Protein AF-A0A1B9J1R6-F1 (afdb_monomer)

Sequence (234 aa):
MSSHSFQSLWSTLTGQTTPSNSQTEVHKDCFALIKSLKEDRNEFERKLKASEDEVSSLKRSLEGAERKLILTRGYHDQLELYQGILVDKLSVDVAKLDSRYFLNTQESSSKSGSGTGLFSTEDENNKLSDHYRSDIRKLVDNEIQSIYNSAIDHALPVQVCLWEGTRLSHVESFPEDLPAREGERRYETLFGNDVPDFAMDDDYGSTLSEIVKRRTLTFVSRMPEDVINSHLQK

Structure (mmCIF, N/CA/C/O backbone):
data_AF-A0A1B9J1R6-F1
#
_entry.id   AF-A0A1B9J1R6-F1
#
loop_
_atom_site.group_PDB
_atom_site.id
_atom_site.type_symbol
_atom_site.label_atom_id
_atom_site.label_alt_id
_atom_site.label_comp_id
_atom_site.label_asym_id
_atom_site.label_entity_id
_atom_site.label_seq_id
_atom_site.pdbx_PDB_ins_code
_atom_site.Cartn_x
_atom_site.Cartn_y
_atom_site.Cartn_z
_atom_site.occupancy
_atom_site.B_iso_or_equiv
_atom_site.auth_seq_id
_atom_site.auth_comp_id
_atom_site.auth_asym_id
_atom_site.auth_atom_id
_atom_site.pdbx_PDB_model_num
ATOM 1 N N . MET A 1 1 ? -60.653 -4.953 64.588 1.00 38.03 1 MET A N 1
ATOM 2 C CA . MET A 1 1 ? -59.216 -4.902 64.231 1.00 38.03 1 MET A CA 1
ATOM 3 C C . MET A 1 1 ? -59.105 -5.155 62.733 1.00 38.03 1 MET A C 1
ATOM 5 O O . MET A 1 1 ? -59.742 -6.082 62.257 1.00 38.03 1 MET A O 1
ATOM 9 N N . SER A 1 2 ? -58.459 -4.257 61.982 1.00 44.03 2 SER A N 1
ATOM 10 C CA . SER A 1 2 ? -58.637 -4.091 60.528 1.00 44.03 2 SER A CA 1
ATOM 11 C C . SER A 1 2 ? -57.840 -5.096 59.681 1.00 44.03 2 SER A C 1
ATOM 13 O O . SER A 1 2 ? -56.622 -4.981 59.575 1.00 44.03 2 SER A O 1
ATOM 15 N N . SER A 1 3 ? -58.528 -6.027 59.014 1.00 49.31 3 SER A N 1
ATOM 16 C CA . SER A 1 3 ? -57.963 -6.964 58.023 1.00 49.31 3 SER A CA 1
ATOM 17 C C . SER A 1 3 ? -57.744 -6.350 56.628 1.00 49.31 3 SER A C 1
ATOM 19 O O . SER A 1 3 ? -57.131 -6.976 55.766 1.00 49.31 3 SER A O 1
ATOM 21 N N . HIS A 1 4 ? -58.201 -5.112 56.400 1.00 51.19 4 HIS A N 1
ATOM 22 C CA . HIS A 1 4 ? -58.158 -4.451 55.090 1.00 51.19 4 HIS A CA 1
ATOM 23 C C . HIS A 1 4 ? -56.761 -3.989 54.633 1.00 51.19 4 HIS A C 1
ATOM 25 O O . HIS A 1 4 ? -56.562 -3.795 53.435 1.00 51.19 4 HIS A O 1
ATOM 31 N N . SER A 1 5 ? -55.779 -3.828 55.530 1.00 64.81 5 SER A N 1
ATOM 32 C CA . SER A 1 5 ? -54.443 -3.344 55.132 1.00 64.81 5 SER A CA 1
ATOM 33 C C . SER A 1 5 ? -53.594 -4.420 54.448 1.00 64.81 5 SER A C 1
ATOM 35 O O . SER A 1 5 ? -52.849 -4.111 53.523 1.00 64.81 5 SER A O 1
ATOM 37 N N . PHE A 1 6 ? -53.732 -5.686 54.854 1.00 62.75 6 PHE A N 1
ATOM 38 C CA . PHE A 1 6 ? -52.889 -6.775 54.354 1.00 62.75 6 PHE A CA 1
ATOM 39 C C . PHE A 1 6 ? -53.327 -7.277 52.971 1.00 62.75 6 PHE A C 1
ATOM 41 O O . PHE A 1 6 ? -52.489 -7.463 52.092 1.00 62.75 6 PHE A O 1
ATOM 48 N N . GLN A 1 7 ? -54.638 -7.436 52.745 1.00 63.12 7 GLN A N 1
ATOM 49 C CA . GLN A 1 7 ? -55.165 -7.866 51.440 1.00 63.12 7 GLN A CA 1
ATOM 50 C C . GLN A 1 7 ? -54.843 -6.859 50.327 1.00 63.12 7 GLN A C 1
ATOM 52 O O . GLN A 1 7 ? -54.461 -7.255 49.226 1.00 63.12 7 GLN A O 1
ATOM 57 N N . SER A 1 8 ? -54.944 -5.563 50.639 1.00 67.12 8 SER A N 1
ATOM 58 C CA . SER A 1 8 ? -54.585 -4.469 49.732 1.00 67.12 8 SER A CA 1
ATOM 59 C C . SER A 1 8 ? -53.091 -4.483 49.378 1.00 67.12 8 SER A C 1
ATOM 61 O O . SER A 1 8 ? -52.734 -4.453 48.197 1.00 67.12 8 SER A O 1
ATOM 63 N N . LEU A 1 9 ? -52.207 -4.622 50.377 1.00 68.31 9 LEU A N 1
ATOM 64 C CA . LEU A 1 9 ? -50.759 -4.684 50.144 1.00 68.31 9 LEU A CA 1
ATOM 65 C C . LEU A 1 9 ? -50.356 -5.901 49.302 1.00 68.31 9 LEU A C 1
ATOM 67 O O . LEU A 1 9 ? -49.551 -5.768 48.383 1.00 68.31 9 LEU A O 1
ATOM 71 N N . TRP A 1 10 ? -50.929 -7.071 49.591 1.00 68.00 10 TRP A N 1
ATOM 72 C CA . TRP A 1 10 ? -50.650 -8.304 48.856 1.00 68.00 10 TRP A CA 1
ATOM 73 C C . TRP A 1 10 ? -51.038 -8.190 47.382 1.00 68.00 10 TRP A C 1
ATOM 75 O O . TRP A 1 10 ? -50.229 -8.478 46.500 1.00 68.00 10 TRP A O 1
ATOM 85 N N . SER A 1 11 ? -52.258 -7.721 47.110 1.00 69.38 11 SER A N 1
ATOM 86 C CA . SER A 1 11 ? -52.736 -7.542 45.739 1.00 69.38 11 SER A CA 1
ATOM 87 C C . SER A 1 11 ? -51.892 -6.524 44.971 1.00 69.38 11 SER A C 1
ATOM 89 O O . SER A 1 11 ? -51.692 -6.693 43.773 1.00 69.38 11 SER A O 1
ATOM 91 N N . THR A 1 12 ? -51.369 -5.501 45.653 1.00 70.75 12 THR A N 1
ATOM 92 C CA . THR A 1 12 ? -50.508 -4.475 45.043 1.00 70.75 12 THR A CA 1
ATOM 93 C C . THR A 1 12 ? -49.110 -5.010 44.717 1.00 70.75 12 THR A C 1
ATOM 95 O O . THR A 1 12 ? -48.555 -4.678 43.677 1.00 70.75 12 THR A O 1
ATOM 98 N N . LEU A 1 13 ? -48.538 -5.848 45.587 1.00 67.44 13 LEU A N 1
ATOM 99 C CA . LEU A 1 13 ? -47.189 -6.405 45.419 1.00 67.44 13 LEU A CA 1
ATOM 100 C C . LEU A 1 13 ? -47.125 -7.576 44.434 1.00 67.44 13 LEU A C 1
ATOM 102 O O . LEU A 1 13 ? -46.096 -7.780 43.798 1.00 67.44 13 LEU A O 1
ATOM 106 N N . THR A 1 14 ? -48.194 -8.367 44.344 1.00 69.12 14 THR A N 1
ATOM 107 C CA . THR A 1 14 ? -48.193 -9.645 43.610 1.00 69.12 14 THR A CA 1
ATOM 108 C C . THR A 1 14 ? -49.072 -9.633 42.362 1.00 69.12 14 THR A C 1
ATOM 110 O O . THR A 1 14 ? -48.928 -10.502 41.507 1.00 69.12 14 THR A O 1
ATOM 113 N N . GLY A 1 15 ? -50.018 -8.691 42.263 1.00 70.56 15 GLY A N 1
ATOM 114 C CA . GLY A 1 15 ? -51.074 -8.720 41.249 1.00 70.56 15 GLY A CA 1
ATOM 115 C C . GLY A 1 15 ? -52.097 -9.852 41.436 1.00 70.56 15 GLY A C 1
ATOM 116 O O . GLY A 1 15 ? -52.926 -10.059 40.553 1.00 70.56 15 GLY A O 1
ATOM 117 N N . GLN A 1 16 ? -52.058 -10.591 42.554 1.00 63.22 16 GLN A N 1
ATOM 118 C CA . GLN A 1 16 ? -52.909 -11.758 42.822 1.00 63.22 16 GLN A CA 1
ATOM 119 C C . GLN A 1 16 ? -53.845 -11.547 44.027 1.00 63.22 16 GLN A C 1
ATOM 121 O O . GLN A 1 16 ? -53.539 -10.801 44.959 1.00 63.22 16 GLN A O 1
ATOM 126 N N . THR A 1 17 ? -54.997 -12.231 44.034 1.00 62.94 17 THR A N 1
ATOM 127 C CA . THR A 1 17 ? -55.942 -12.241 45.167 1.00 62.94 17 THR A CA 1
ATOM 128 C C . THR A 1 17 ? -55.330 -12.912 46.396 1.00 62.94 17 THR A C 1
ATOM 130 O O . THR A 1 17 ? -54.628 -13.912 46.274 1.00 62.94 17 THR A O 1
ATOM 133 N N . THR A 1 18 ? -55.609 -12.383 47.591 1.00 61.25 18 THR A N 1
ATOM 134 C CA . THR A 1 18 ? -55.036 -12.887 48.850 1.00 61.25 18 THR A CA 1
ATOM 135 C C . THR A 1 18 ? -55.476 -14.337 49.108 1.00 61.25 18 THR A C 1
ATOM 137 O O . THR A 1 18 ? -56.683 -14.592 49.082 1.00 61.25 18 THR A O 1
ATOM 140 N N . PRO A 1 19 ? -54.556 -15.284 49.372 1.00 59.09 19 PRO A N 1
ATOM 141 C CA . PRO A 1 19 ? -54.919 -16.681 49.615 1.00 59.09 19 PRO A CA 1
ATOM 142 C C . PRO A 1 19 ? -55.841 -16.828 50.840 1.00 59.09 19 PRO A C 1
ATOM 144 O O . PRO A 1 19 ? -55.594 -16.200 51.869 1.00 59.09 19 PRO A O 1
ATOM 147 N N . SER A 1 20 ? -56.864 -17.694 50.782 1.00 59.12 20 SER A N 1
ATOM 148 C CA . SER A 1 20 ? -57.780 -18.028 51.903 1.00 59.12 20 SER A CA 1
ATOM 149 C C . SER A 1 20 ? -57.138 -18.882 53.0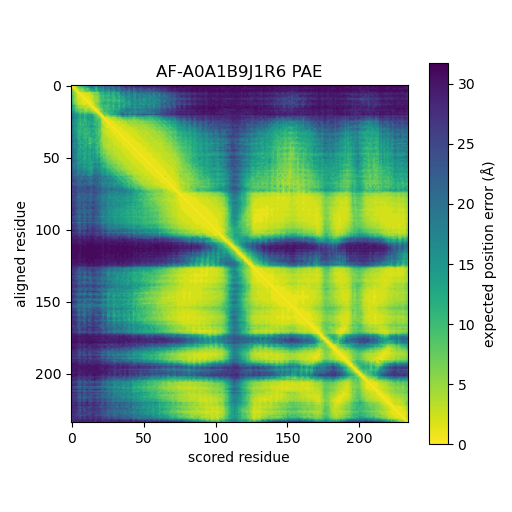08 1.00 59.12 20 SER A C 1
ATOM 151 O O . SER A 1 20 ? -57.821 -19.492 53.828 1.00 59.12 20 SER A O 1
ATOM 153 N N . ASN A 1 21 ? -55.818 -18.978 52.977 1.00 56.19 21 ASN A N 1
ATOM 154 C CA . ASN A 1 21 ? -55.035 -20.034 53.584 1.00 56.19 21 ASN A CA 1
ATOM 155 C C . ASN A 1 21 ? -54.458 -19.600 54.938 1.00 56.19 21 ASN A C 1
ATOM 157 O O . ASN A 1 21 ? -54.447 -18.417 55.285 1.00 56.19 21 ASN A O 1
ATOM 161 N N . SER A 1 22 ? -53.998 -20.574 55.729 1.00 61.50 22 SER A N 1
ATOM 162 C CA . SER A 1 22 ? -53.426 -20.321 57.058 1.00 61.50 22 SER A CA 1
ATOM 163 C C . SER A 1 22 ? -52.295 -19.284 56.982 1.00 61.50 22 SER A C 1
ATOM 165 O O . SER A 1 22 ? -51.578 -19.201 55.984 1.00 61.50 22 SER A O 1
ATOM 167 N N . GLN A 1 23 ? -52.090 -18.498 58.043 1.00 62.06 23 GLN A N 1
ATOM 168 C CA . GLN A 1 23 ? -51.040 -17.467 58.110 1.00 62.06 23 GLN A CA 1
ATOM 169 C C . GLN A 1 23 ? -49.650 -18.009 57.690 1.00 62.06 23 GLN A C 1
ATOM 171 O O . GLN A 1 23 ? -48.827 -17.288 57.134 1.00 62.06 23 GLN A O 1
ATOM 176 N N . THR A 1 24 ? -49.412 -19.307 57.890 1.00 68.12 24 THR A N 1
ATOM 177 C CA . THR A 1 24 ? -48.200 -20.040 57.507 1.00 68.12 24 THR A CA 1
ATOM 178 C C . THR A 1 24 ? -48.021 -20.217 55.991 1.00 68.12 24 THR A C 1
ATOM 180 O O . THR A 1 24 ? -46.891 -20.168 55.508 1.00 68.12 24 THR A O 1
ATOM 183 N N . GLU A 1 25 ? -49.098 -20.409 55.226 1.00 65.62 25 GLU A N 1
ATOM 184 C CA . GLU A 1 25 ? -49.056 -20.534 53.757 1.00 65.62 25 GLU A CA 1
ATOM 185 C C . GLU A 1 25 ? -48.818 -19.183 53.087 1.00 65.62 25 GLU A C 1
ATOM 187 O O . GLU A 1 25 ? -47.938 -19.075 52.240 1.00 65.62 25 GLU A O 1
ATOM 192 N N . VAL A 1 26 ? -49.479 -18.126 53.564 1.00 68.00 26 VAL A N 1
ATOM 193 C CA . VAL A 1 26 ? -49.229 -16.754 53.094 1.00 68.00 26 VAL A CA 1
ATOM 194 C C . VAL A 1 26 ? -47.765 -16.353 53.311 1.00 68.00 26 VAL A C 1
ATOM 196 O O . VAL A 1 26 ? -47.150 -15.733 52.447 1.00 68.00 26 VAL A O 1
ATOM 199 N N . HIS A 1 27 ? -47.166 -16.743 54.443 1.00 74.44 27 HIS A N 1
ATOM 200 C CA . HIS A 1 27 ? -45.737 -16.534 54.685 1.00 74.44 27 HIS A CA 1
ATOM 201 C C . HIS A 1 27 ? -44.856 -17.299 53.685 1.00 74.44 27 HIS A C 1
ATOM 203 O O . HIS A 1 27 ? -43.885 -16.725 53.191 1.00 74.44 27 HIS A O 1
ATOM 209 N N . LYS A 1 28 ? -45.176 -18.561 53.364 1.00 77.31 28 LYS A N 1
ATOM 210 C CA . LYS A 1 28 ? -44.436 -19.348 52.359 1.00 77.31 28 LYS A CA 1
ATOM 211 C C . LYS A 1 28 ? -44.492 -18.704 50.975 1.00 77.31 28 LYS A C 1
ATOM 213 O O . LYS A 1 28 ? -43.444 -18.577 50.343 1.00 77.31 28 LYS A O 1
ATOM 218 N N . ASP A 1 29 ? -45.667 -18.251 50.550 1.00 76.38 29 ASP A N 1
ATOM 219 C CA . ASP A 1 29 ? -45.858 -17.601 49.250 1.00 76.38 29 ASP A CA 1
ATOM 220 C C . ASP A 1 29 ? -45.096 -16.267 49.184 1.00 76.38 29 ASP A C 1
ATOM 222 O O . ASP A 1 29 ? -44.400 -15.989 48.207 1.00 76.38 29 ASP A O 1
ATOM 226 N N . CYS A 1 30 ? -45.114 -15.485 50.272 1.00 77.56 30 CYS A N 1
ATOM 227 C CA . CYS A 1 30 ? -44.292 -14.279 50.422 1.00 77.56 30 CYS A CA 1
ATOM 228 C C . CYS A 1 30 ? -42.792 -14.586 50.272 1.00 77.56 30 CYS A C 1
ATOM 230 O O . CYS A 1 30 ? -42.077 -13.883 49.558 1.00 77.56 30 CYS A O 1
ATOM 232 N N . PHE A 1 31 ? -42.295 -15.637 50.934 1.00 84.50 31 PHE A N 1
ATOM 233 C CA . PHE A 1 31 ? -40.889 -16.040 50.838 1.00 84.50 31 PHE A CA 1
ATOM 234 C C . PHE A 1 31 ? -40.510 -16.504 49.429 1.00 84.50 31 PHE A C 1
ATOM 236 O O . PHE A 1 31 ? -39.423 -16.165 48.958 1.00 84.50 31 PHE A O 1
ATOM 243 N N . ALA A 1 32 ? -41.391 -17.246 48.754 1.00 83.56 32 ALA A N 1
ATOM 244 C CA . ALA A 1 32 ? -41.185 -17.681 47.376 1.00 83.56 32 ALA A CA 1
ATOM 245 C C . ALA A 1 32 ? -41.117 -16.484 46.416 1.00 83.56 32 ALA A C 1
ATOM 247 O O . ALA A 1 32 ? -40.191 -16.404 45.609 1.00 83.56 32 ALA A O 1
ATOM 248 N N . LEU A 1 33 ? -42.017 -15.508 46.569 1.00 84.38 33 LEU A N 1
ATOM 249 C CA . LEU A 1 33 ? -42.000 -14.277 45.782 1.00 84.38 33 LEU A CA 1
ATOM 250 C C . LEU A 1 33 ? -40.732 -13.453 46.031 1.00 84.38 33 LEU A C 1
ATOM 252 O O . LEU A 1 33 ? -40.078 -13.034 45.083 1.00 84.38 33 LEU A O 1
ATOM 256 N N . ILE A 1 34 ? -40.342 -13.252 47.295 1.00 88.94 34 ILE A N 1
ATOM 257 C CA . ILE A 1 34 ? -39.100 -12.540 47.640 1.00 88.94 34 ILE A CA 1
ATOM 258 C C . ILE A 1 34 ? -37.888 -13.241 47.019 1.00 88.94 34 ILE A C 1
ATOM 260 O O . ILE A 1 34 ? -36.953 -12.572 46.579 1.00 88.94 34 ILE A O 1
ATOM 264 N N . LYS A 1 35 ? -37.878 -14.578 46.992 1.00 91.69 35 LYS A N 1
ATOM 265 C CA . LYS A 1 35 ? -36.811 -15.353 46.356 1.00 91.69 35 LYS A CA 1
ATOM 266 C C . LYS A 1 35 ? -36.795 -15.138 44.838 1.00 91.69 35 LYS A C 1
ATOM 268 O O . LYS A 1 35 ? -35.736 -14.800 44.322 1.00 91.69 35 LYS A O 1
ATOM 273 N N . SER A 1 36 ? -37.945 -15.239 44.168 1.00 91.94 36 SER A N 1
ATOM 274 C CA . SER A 1 36 ? -38.077 -14.982 42.724 1.00 91.94 36 SER A CA 1
ATOM 275 C C . SER A 1 36 ? -37.624 -13.568 42.360 1.00 91.94 36 SER A C 1
ATOM 277 O O . SER A 1 36 ? -36.770 -13.397 41.502 1.00 91.94 36 SER A O 1
ATOM 279 N N . LEU A 1 37 ? -38.094 -12.547 43.083 1.00 91.69 37 LEU A N 1
ATOM 280 C CA . LEU A 1 37 ? -37.707 -11.154 42.838 1.00 91.69 37 LEU A CA 1
ATOM 281 C C . LEU A 1 37 ? -36.205 -10.913 43.051 1.00 91.69 37 LEU A C 1
ATOM 283 O O . LEU A 1 37 ? -35.608 -10.076 42.378 1.00 91.69 37 LEU A O 1
ATOM 287 N N . LYS A 1 38 ? -35.569 -11.636 43.985 1.00 93.56 38 LYS A N 1
ATOM 288 C CA . LYS A 1 38 ? -34.108 -11.594 44.160 1.00 93.56 38 LYS A CA 1
ATOM 289 C C . LYS A 1 38 ? -33.377 -12.255 42.995 1.00 93.56 38 LYS A C 1
ATOM 291 O O . LYS A 1 38 ? -32.336 -11.746 42.591 1.00 93.56 38 LYS A O 1
ATOM 296 N N . GLU A 1 39 ? -33.887 -13.371 42.484 1.00 94.25 39 GLU A N 1
ATOM 297 C CA . GLU A 1 39 ? -33.333 -14.051 41.309 1.00 94.25 39 GLU A CA 1
ATOM 298 C C . GLU A 1 39 ? -33.444 -13.159 40.065 1.00 94.25 39 GLU A C 1
ATOM 300 O O . GLU A 1 39 ? -32.425 -12.928 39.410 1.00 94.25 39 GLU A O 1
ATOM 305 N N . ASP A 1 40 ? -34.611 -12.551 39.838 1.00 93.88 40 ASP A N 1
ATOM 306 C CA . ASP A 1 40 ? -34.849 -11.591 38.756 1.00 93.88 40 ASP A CA 1
ATOM 307 C C . ASP A 1 40 ? -33.921 -10.380 38.877 1.00 93.88 40 ASP A C 1
ATOM 309 O O . ASP A 1 40 ? -33.243 -10.013 37.919 1.00 93.88 40 ASP A O 1
ATOM 313 N N . ARG A 1 41 ? -33.814 -9.779 40.072 1.00 94.06 41 ARG A N 1
ATOM 314 C CA . ARG A 1 41 ? -32.890 -8.661 40.318 1.00 94.06 41 ARG A CA 1
ATOM 315 C C . ARG A 1 41 ? -31.449 -9.048 39.989 1.00 94.06 41 ARG A C 1
ATOM 317 O O . ARG A 1 41 ? -30.767 -8.303 39.295 1.00 94.06 41 ARG A O 1
ATOM 324 N N . ASN A 1 42 ? -30.990 -10.211 40.448 1.00 94.75 42 ASN A N 1
ATOM 325 C CA . ASN A 1 42 ? -29.634 -10.687 40.172 1.00 94.75 42 ASN A CA 1
ATOM 326 C C . ASN A 1 42 ? -29.424 -10.999 38.674 1.00 94.75 42 ASN A C 1
ATOM 328 O O . ASN A 1 42 ? -28.303 -10.925 38.169 1.00 94.75 42 ASN A O 1
ATOM 332 N N . GLU A 1 43 ? -30.466 -11.394 37.941 1.00 96.06 43 GLU A N 1
ATOM 333 C CA . GLU A 1 43 ? -30.410 -11.534 36.485 1.00 96.06 43 GLU A CA 1
ATOM 334 C C . GLU A 1 43 ? -30.316 -10.175 35.786 1.00 96.06 43 GLU A C 1
ATOM 336 O O . GLU A 1 43 ? -29.459 -10.003 34.916 1.00 96.06 43 GLU A O 1
ATOM 341 N N . PHE A 1 44 ? -31.130 -9.198 36.190 1.00 96.19 44 PHE A N 1
ATOM 342 C CA . PHE A 1 44 ? -31.061 -7.837 35.662 1.00 96.19 44 PHE A CA 1
ATOM 343 C C . PHE A 1 44 ? -29.706 -7.183 35.939 1.00 96.19 44 PHE A C 1
ATOM 345 O O . PHE A 1 44 ? -29.133 -6.597 35.026 1.00 96.19 44 PHE A O 1
ATOM 352 N N . GLU A 1 45 ? -29.146 -7.344 37.139 1.00 96.00 45 GLU A N 1
ATOM 353 C CA . GLU A 1 45 ? -27.802 -6.855 37.482 1.00 96.00 45 GLU A CA 1
ATOM 354 C C . GLU A 1 45 ? -26.720 -7.481 36.585 1.00 96.00 45 GLU A C 1
ATOM 356 O O . GLU A 1 45 ? -25.827 -6.781 36.106 1.00 96.00 45 GLU A O 1
ATOM 361 N N . ARG A 1 46 ? -26.818 -8.785 36.282 1.00 96.38 46 ARG A N 1
ATOM 362 C CA . ARG A 1 46 ? -25.894 -9.455 35.347 1.00 96.38 46 ARG A CA 1
ATOM 363 C C . ARG A 1 46 ? -26.030 -8.931 33.918 1.00 96.38 46 ARG A C 1
ATOM 365 O O . ARG A 1 46 ? -25.012 -8.695 33.271 1.00 96.38 46 ARG A O 1
ATOM 372 N N . LYS A 1 47 ? -27.260 -8.747 33.425 1.00 96.19 47 LYS A N 1
ATOM 373 C CA . LYS A 1 47 ? -27.519 -8.202 32.080 1.00 96.19 47 LYS A CA 1
ATOM 374 C C . LYS A 1 47 ? -27.046 -6.756 31.954 1.00 96.19 47 LYS A C 1
ATOM 376 O O . LYS A 1 47 ? -26.454 -6.410 30.937 1.00 96.19 47 LYS A O 1
ATOM 381 N N . LEU A 1 48 ? -27.268 -5.940 32.986 1.00 95.81 48 LEU A N 1
ATOM 382 C CA . LEU A 1 48 ? -26.806 -4.556 33.027 1.00 95.81 48 LEU A CA 1
ATOM 383 C C . LEU A 1 48 ? -25.282 -4.498 32.918 1.00 95.81 48 LEU A C 1
ATOM 385 O O . LEU A 1 48 ? -24.769 -3.833 32.026 1.00 95.81 48 LEU A O 1
ATOM 389 N N . LYS A 1 49 ? -24.571 -5.281 33.737 1.00 96.12 49 LYS A N 1
ATOM 390 C CA . LYS A 1 49 ? -23.108 -5.355 33.679 1.00 96.12 49 LYS A CA 1
ATOM 391 C C . LYS A 1 49 ? -22.593 -5.818 32.311 1.00 96.12 49 LYS A C 1
ATOM 393 O O . LYS A 1 49 ? -21.674 -5.218 31.772 1.00 96.12 49 LYS A O 1
ATOM 398 N N . ALA A 1 50 ? -23.203 -6.851 31.724 1.00 95.81 50 ALA A N 1
ATOM 399 C CA . ALA A 1 50 ? -22.819 -7.326 30.394 1.00 95.81 50 ALA A CA 1
ATOM 400 C C . ALA A 1 50 ? -23.000 -6.241 29.315 1.00 95.81 50 ALA A C 1
ATOM 402 O O . ALA A 1 50 ? -22.148 -6.091 28.443 1.00 95.81 50 ALA A O 1
ATOM 403 N N . SER A 1 51 ? -24.077 -5.454 29.401 1.00 96.31 51 SER A N 1
ATOM 404 C CA . SER A 1 51 ? -24.312 -4.323 28.500 1.00 96.31 51 SER A CA 1
ATOM 405 C C . SER A 1 51 ? -23.311 -3.183 28.725 1.00 96.31 51 SER A C 1
ATOM 407 O O . SER A 1 51 ? -22.824 -2.602 27.758 1.00 96.31 51 SER A O 1
ATOM 409 N N . GLU A 1 52 ? -22.949 -2.879 29.973 1.00 96.69 52 GLU A N 1
ATOM 410 C CA . GLU A 1 52 ? -21.910 -1.890 30.298 1.00 96.69 52 GLU A CA 1
ATOM 411 C C . GLU A 1 52 ? -20.530 -2.305 29.759 1.00 96.69 52 GLU A C 1
ATOM 413 O O . GLU A 1 52 ? -19.804 -1.473 29.200 1.00 96.69 52 GLU A O 1
ATOM 418 N N . ASP A 1 53 ? -20.187 -3.591 29.870 1.00 95.50 53 ASP A N 1
ATOM 419 C CA . ASP A 1 53 ? -18.958 -4.167 29.320 1.00 95.50 53 ASP A CA 1
ATOM 420 C C . ASP A 1 53 ? -18.950 -4.091 27.780 1.00 95.50 53 ASP A C 1
ATOM 422 O O . ASP A 1 53 ? -17.945 -3.693 27.180 1.00 95.50 53 ASP A O 1
ATOM 426 N N . GLU A 1 54 ? -20.080 -4.392 27.130 1.00 96.31 54 GLU A N 1
ATOM 427 C CA . GLU A 1 54 ? -20.252 -4.275 25.676 1.00 96.31 54 GLU A CA 1
ATOM 428 C C . GLU A 1 54 ? -20.108 -2.822 25.202 1.00 96.31 54 GLU A C 1
ATOM 430 O O . GLU A 1 54 ? -19.326 -2.542 24.292 1.00 96.31 54 GLU A O 1
ATOM 435 N N . VAL A 1 55 ? -20.776 -1.872 25.864 1.00 95.44 55 VAL A N 1
ATOM 436 C CA . VAL A 1 55 ? -20.647 -0.434 25.573 1.00 95.44 55 VAL A CA 1
ATOM 437 C C . VAL A 1 55 ? -19.198 0.025 25.734 1.00 95.44 55 VAL A C 1
ATOM 439 O O . VAL A 1 55 ? -18.688 0.777 24.903 1.00 95.44 55 VAL A O 1
ATOM 442 N N . SER A 1 56 ? -18.507 -0.440 26.774 1.00 93.12 56 SER A N 1
ATOM 443 C CA . SER A 1 56 ? -17.096 -0.114 27.014 1.00 93.12 56 SER A CA 1
ATOM 444 C C . SER A 1 56 ? -16.166 -0.722 25.960 1.00 93.12 56 SER A C 1
ATOM 446 O O . SER A 1 56 ? -15.143 -0.131 25.610 1.00 93.12 56 SER A O 1
ATOM 448 N N . SER A 1 57 ? -16.501 -1.900 25.431 1.00 94.25 57 SER A N 1
ATOM 449 C CA . SER A 1 57 ? -15.799 -2.502 24.296 1.00 94.25 57 SER A CA 1
ATOM 450 C C . SER A 1 57 ? -16.016 -1.690 23.018 1.00 94.25 57 SER A C 1
ATOM 452 O O . SER A 1 57 ? -15.047 -1.315 22.361 1.00 94.25 57 SER A O 1
ATOM 454 N N . LEU A 1 58 ? -17.267 -1.348 22.700 1.00 93.75 58 LEU A N 1
ATOM 455 C CA . LEU A 1 58 ? -17.620 -0.579 21.505 1.00 93.75 58 LEU A CA 1
ATOM 456 C C . LEU A 1 58 ? -16.991 0.817 21.503 1.00 93.75 58 LEU A C 1
ATOM 458 O O . LEU A 1 58 ? -16.494 1.250 20.466 1.00 93.75 58 LEU A O 1
ATOM 462 N N . LYS A 1 59 ? -16.945 1.501 22.654 1.00 93.50 59 LYS A N 1
ATOM 463 C CA . LYS A 1 59 ? -16.256 2.796 22.787 1.00 93.50 59 LYS A CA 1
ATOM 464 C C . LYS A 1 59 ? -14.772 2.698 22.439 1.00 93.50 59 LYS A C 1
ATOM 466 O O . LYS A 1 59 ? -14.293 3.488 21.636 1.00 93.50 59 LYS A O 1
ATOM 471 N N . ARG A 1 60 ? -14.068 1.685 22.959 1.00 90.75 60 ARG A N 1
ATOM 472 C CA . ARG A 1 60 ? -12.653 1.445 22.624 1.00 90.75 60 ARG A CA 1
ATOM 473 C C . ARG A 1 60 ? -12.457 1.152 21.136 1.00 90.75 60 ARG A C 1
ATOM 475 O O . ARG A 1 60 ? -11.507 1.645 20.531 1.00 90.75 60 ARG A O 1
ATOM 482 N N . SER A 1 61 ? -13.355 0.374 20.529 1.00 90.19 61 SER A N 1
ATOM 483 C CA . SER A 1 61 ? -13.322 0.112 19.086 1.00 90.19 61 SER A CA 1
ATOM 484 C C . SER A 1 61 ? -13.558 1.378 18.256 1.00 90.19 61 SER A C 1
ATOM 486 O O . SER A 1 61 ? -12.873 1.571 17.253 1.00 90.19 61 SER A O 1
ATOM 488 N N . LEU A 1 62 ? -14.482 2.247 18.678 1.00 91.00 62 LEU A N 1
ATOM 489 C CA . LEU A 1 62 ? -14.761 3.522 18.016 1.00 91.00 62 LEU A CA 1
ATOM 490 C C . LEU A 1 62 ? -13.555 4.464 18.086 1.00 91.00 62 LEU A C 1
ATOM 492 O O . LEU A 1 62 ? -13.114 4.945 17.049 1.00 91.00 62 LEU A O 1
ATOM 496 N N . GLU A 1 63 ? -12.972 4.655 19.271 1.00 88.75 63 GLU A N 1
ATOM 497 C CA . GLU A 1 63 ? -11.764 5.472 19.460 1.00 88.75 63 GLU A CA 1
ATOM 498 C C . GLU A 1 63 ? -10.597 4.961 18.595 1.00 88.75 63 GLU A C 1
ATOM 500 O O . GLU A 1 63 ? -9.879 5.739 17.960 1.00 88.75 63 GLU A O 1
ATOM 505 N N . GLY A 1 64 ? -10.434 3.635 18.508 1.00 85.12 64 GLY A N 1
ATOM 506 C CA . GLY A 1 64 ? -9.457 3.007 17.621 1.00 85.12 64 GLY A CA 1
ATOM 507 C C . GLY A 1 64 ? -9.718 3.305 16.141 1.00 85.12 64 GLY A C 1
ATOM 508 O O . GLY A 1 64 ? -8.790 3.657 15.410 1.00 85.12 64 GLY A O 1
ATOM 509 N N . ALA A 1 65 ? -10.971 3.204 15.694 1.00 86.19 65 ALA A N 1
ATOM 510 C CA . ALA A 1 65 ? -11.362 3.497 14.316 1.00 86.19 65 ALA A CA 1
ATOM 511 C C . ALA A 1 65 ? -11.197 4.985 13.963 1.00 86.19 65 ALA A C 1
ATOM 513 O O . ALA A 1 65 ? -10.691 5.308 12.887 1.00 86.19 65 ALA A O 1
ATOM 514 N N . GLU A 1 66 ? -11.557 5.894 14.869 1.00 84.88 66 GLU A N 1
ATOM 515 C CA . GLU A 1 66 ? -11.368 7.339 14.704 1.00 84.88 66 GLU A CA 1
ATOM 516 C C . GLU A 1 66 ? -9.887 7.694 14.567 1.00 84.88 66 GLU A C 1
ATOM 518 O O . GLU A 1 66 ? -9.507 8.419 13.643 1.00 84.88 66 GLU A O 1
ATOM 523 N N . ARG A 1 67 ? -9.026 7.119 15.418 1.00 83.44 67 ARG A N 1
ATOM 524 C CA . ARG A 1 67 ? -7.572 7.291 15.310 1.00 83.44 67 ARG A CA 1
ATOM 525 C C . ARG A 1 67 ? -7.056 6.819 13.952 1.00 83.44 67 ARG A C 1
ATOM 527 O O . ARG A 1 67 ? -6.308 7.553 13.308 1.00 83.44 67 ARG A O 1
ATOM 534 N N . LYS A 1 68 ? -7.471 5.634 13.487 1.00 85.00 68 LYS A N 1
ATOM 535 C CA . LYS A 1 68 ? -7.091 5.123 12.158 1.00 85.00 68 LYS A CA 1
ATOM 536 C C . LYS A 1 68 ? -7.550 6.055 11.041 1.00 85.00 68 LYS A C 1
ATOM 538 O O . LYS A 1 68 ? -6.774 6.330 10.132 1.00 85.00 68 LYS A O 1
ATOM 543 N N . LEU A 1 69 ? -8.769 6.585 11.115 1.00 83.44 69 LEU A N 1
ATOM 544 C CA . LEU A 1 69 ? -9.319 7.493 10.108 1.00 83.44 69 LEU A CA 1
ATOM 545 C C . LEU A 1 69 ? -8.557 8.824 10.046 1.00 83.44 69 LEU A C 1
ATOM 547 O O . LEU A 1 69 ? -8.289 9.319 8.950 1.00 83.44 69 LEU A O 1
ATOM 551 N N . ILE A 1 70 ? -8.169 9.380 11.197 1.00 83.31 70 ILE A N 1
ATOM 552 C CA . ILE A 1 70 ? -7.338 10.591 11.274 1.00 83.31 70 ILE A CA 1
ATOM 553 C C . ILE A 1 70 ? -5.971 10.343 10.632 1.00 83.31 70 ILE A C 1
ATOM 555 O O . ILE A 1 70 ? -5.549 11.130 9.787 1.00 83.31 70 ILE A O 1
ATOM 559 N N . LEU A 1 71 ? -5.306 9.238 10.986 1.00 81.06 71 LEU A N 1
ATOM 560 C CA . LEU A 1 71 ? -4.011 8.873 10.404 1.00 81.06 71 LEU A CA 1
ATOM 561 C C . LEU A 1 71 ? -4.133 8.627 8.896 1.00 81.06 71 LEU A C 1
ATOM 563 O O . LEU A 1 71 ? -3.308 9.108 8.126 1.00 81.06 71 LEU A O 1
ATOM 567 N N . THR A 1 72 ? -5.203 7.957 8.464 1.00 82.88 72 THR A N 1
ATOM 568 C CA . THR A 1 72 ? -5.445 7.674 7.046 1.00 82.88 72 THR A CA 1
ATOM 569 C C . THR A 1 72 ? -5.554 8.980 6.254 1.00 82.88 72 THR A C 1
ATOM 571 O O . THR A 1 72 ? -4.826 9.216 5.293 1.00 82.88 72 THR A O 1
ATOM 574 N N . ARG A 1 73 ? -6.409 9.903 6.705 1.00 81.62 73 ARG A N 1
ATOM 575 C CA . ARG A 1 73 ? -6.562 11.208 6.046 1.00 81.62 73 ARG A CA 1
ATOM 576 C C . ARG A 1 73 ? -5.285 12.045 6.098 1.00 81.62 73 ARG A C 1
ATOM 578 O O . ARG A 1 73 ? -4.977 12.713 5.122 1.00 81.62 73 ARG A O 1
ATOM 585 N N . GLY A 1 74 ? -4.550 12.004 7.209 1.00 83.62 74 GLY A N 1
ATOM 586 C CA . GLY A 1 74 ? -3.331 12.794 7.395 1.00 83.62 74 GLY A CA 1
ATOM 587 C C . GLY A 1 74 ? -2.141 12.336 6.549 1.00 83.62 74 GLY A C 1
ATOM 588 O O . GLY A 1 74 ? -1.251 13.138 6.283 1.00 83.62 74 GLY A O 1
ATOM 589 N N . TYR A 1 75 ? -2.121 11.072 6.117 1.00 87.88 75 TYR A N 1
ATOM 590 C CA . TYR A 1 75 ? -0.997 10.488 5.377 1.00 87.88 75 TYR A CA 1
ATOM 591 C C . TYR A 1 75 ? -1.331 10.076 3.941 1.00 87.88 75 TYR A C 1
ATOM 593 O O . TYR A 1 75 ? -0.486 9.486 3.271 1.00 87.88 75 TYR A O 1
ATOM 601 N N . HIS A 1 76 ? -2.533 10.378 3.448 1.00 89.06 76 HIS A N 1
ATOM 602 C CA . HIS A 1 76 ? -2.914 10.043 2.076 1.00 89.06 76 HIS A CA 1
ATOM 603 C C . HIS A 1 76 ? -2.017 10.737 1.038 1.00 89.06 76 HIS A C 1
ATOM 605 O O . HIS A 1 76 ? -1.494 10.077 0.149 1.00 89.06 76 HIS A O 1
ATOM 611 N N . ASP A 1 77 ? -1.715 12.022 1.229 1.00 89.25 77 ASP A N 1
ATOM 612 C CA . ASP A 1 77 ? -0.804 12.760 0.343 1.00 89.25 77 ASP A CA 1
ATOM 613 C C . ASP A 1 77 ? 0.608 12.145 0.328 1.00 89.25 77 ASP A C 1
ATOM 615 O O . ASP A 1 77 ? 1.299 12.152 -0.690 1.00 89.25 77 ASP A O 1
ATOM 619 N N . GLN A 1 78 ? 1.052 11.573 1.456 1.00 88.56 78 GLN A N 1
ATOM 620 C CA . GLN A 1 78 ? 2.334 10.868 1.518 1.00 88.56 78 GLN A CA 1
ATOM 621 C C . GLN A 1 78 ? 2.282 9.554 0.739 1.00 88.56 78 GLN A C 1
ATOM 623 O O . GLN A 1 78 ? 3.230 9.240 0.023 1.00 88.56 78 GLN A O 1
ATOM 628 N N . LEU A 1 79 ? 1.187 8.801 0.855 1.00 93.50 79 LEU A N 1
ATOM 629 C CA . LEU A 1 79 ? 0.966 7.597 0.059 1.00 93.50 79 LEU A CA 1
ATOM 630 C C . LEU A 1 79 ? 1.056 7.912 -1.442 1.00 93.50 79 LEU A C 1
ATOM 632 O O . LEU A 1 79 ? 1.842 7.270 -2.139 1.00 93.50 79 LEU A O 1
ATOM 636 N N . GLU A 1 80 ? 0.322 8.924 -1.913 1.00 93.31 80 GLU A N 1
ATOM 637 C CA . GLU A 1 80 ? 0.337 9.333 -3.323 1.00 93.31 80 GLU A CA 1
ATOM 638 C C . GLU A 1 80 ? 1.736 9.776 -3.778 1.00 93.31 80 GLU A C 1
ATOM 640 O O . GLU A 1 80 ? 2.192 9.401 -4.861 1.00 93.31 80 GLU A O 1
ATOM 645 N N . LEU A 1 81 ? 2.458 10.524 -2.936 1.00 92.88 81 LEU A N 1
ATOM 646 C CA . LEU A 1 81 ? 3.827 10.955 -3.219 1.00 92.88 81 LEU A CA 1
ATOM 647 C C . LEU A 1 81 ? 4.774 9.763 -3.410 1.00 92.88 81 LEU A C 1
ATOM 649 O O . LEU A 1 81 ? 5.519 9.718 -4.390 1.00 92.88 81 LEU A O 1
ATOM 653 N N . TYR A 1 82 ? 4.756 8.793 -2.493 1.00 93.12 82 TYR A N 1
ATOM 654 C CA . TYR A 1 82 ? 5.640 7.627 -2.562 1.00 93.12 82 TYR A CA 1
ATOM 655 C C . TYR A 1 82 ? 5.281 6.681 -3.709 1.00 93.12 82 TYR A C 1
ATOM 657 O O . TYR A 1 82 ? 6.187 6.148 -4.354 1.00 93.12 82 TYR A O 1
ATOM 665 N N . GLN A 1 83 ? 3.990 6.522 -4.016 1.00 94.75 83 GLN A N 1
ATOM 666 C CA . GLN A 1 83 ? 3.542 5.835 -5.230 1.00 94.75 83 GLN A CA 1
ATOM 667 C C . GLN A 1 83 ? 4.091 6.531 -6.480 1.00 94.75 83 GLN A C 1
ATOM 669 O O . GLN A 1 83 ? 4.683 5.874 -7.334 1.00 94.75 83 GLN A O 1
ATOM 674 N N . GLY A 1 84 ? 3.968 7.859 -6.567 1.00 93.88 84 GLY A N 1
ATOM 675 C CA . GLY A 1 84 ? 4.480 8.648 -7.687 1.00 93.88 84 GLY A CA 1
ATOM 676 C C . GLY A 1 84 ? 5.990 8.502 -7.881 1.00 93.88 84 GLY A C 1
ATOM 677 O O . GLY A 1 84 ? 6.436 8.164 -8.975 1.00 93.88 84 GLY A O 1
ATOM 678 N N . ILE A 1 85 ? 6.772 8.677 -6.812 1.00 92.81 85 ILE A N 1
ATOM 679 C CA . ILE A 1 85 ? 8.238 8.543 -6.847 1.00 92.81 85 ILE A CA 1
ATOM 680 C C . ILE A 1 85 ? 8.653 7.145 -7.315 1.00 92.81 85 ILE A C 1
ATOM 682 O O . ILE A 1 85 ? 9.538 7.012 -8.163 1.00 92.81 85 ILE A O 1
ATOM 686 N N . LEU A 1 86 ? 8.029 6.100 -6.766 1.00 94.12 86 LEU A N 1
ATOM 687 C CA . LEU A 1 86 ? 8.379 4.725 -7.102 1.00 94.12 86 LEU A CA 1
ATOM 688 C C . LEU A 1 86 ? 8.000 4.389 -8.549 1.00 94.12 86 LEU A C 1
ATOM 690 O O . LEU A 1 86 ? 8.812 3.813 -9.271 1.00 94.12 86 LEU A O 1
ATOM 694 N N . VAL A 1 87 ? 6.807 4.789 -8.996 1.00 95.25 87 VAL A N 1
ATOM 695 C CA . VAL A 1 87 ? 6.367 4.603 -10.386 1.00 95.25 87 VAL A CA 1
ATOM 696 C C . VAL A 1 87 ? 7.315 5.302 -11.352 1.00 95.25 87 VAL A C 1
ATOM 698 O O . VAL A 1 87 ? 7.738 4.684 -12.328 1.00 95.25 87 VAL A O 1
ATOM 701 N N . ASP A 1 88 ? 7.685 6.550 -11.079 1.00 93.25 88 ASP A N 1
ATOM 702 C CA . ASP A 1 88 ? 8.571 7.323 -11.948 1.00 93.25 88 ASP A CA 1
ATOM 703 C C . ASP A 1 88 ? 9.948 6.666 -12.055 1.00 93.25 88 ASP A C 1
ATOM 705 O O . ASP A 1 88 ? 10.444 6.433 -13.159 1.00 93.25 88 ASP A O 1
ATOM 709 N N . LYS A 1 89 ? 10.535 6.278 -10.919 1.00 92.88 89 LYS A N 1
ATOM 710 C CA . LYS A 1 89 ? 11.844 5.621 -10.890 1.00 92.88 89 LYS A CA 1
ATOM 711 C C . LYS A 1 89 ? 11.846 4.299 -11.661 1.00 92.88 89 LYS A C 1
ATOM 713 O O . LYS A 1 89 ? 12.686 4.101 -12.534 1.00 92.88 89 LYS A O 1
ATOM 718 N N . LEU A 1 90 ? 10.885 3.419 -11.386 1.00 93.44 90 LEU A N 1
ATOM 719 C CA . LEU A 1 90 ? 10.803 2.113 -12.045 1.00 93.44 90 LEU A CA 1
ATOM 720 C C . LEU A 1 90 ? 10.506 2.243 -13.545 1.00 93.44 90 LEU A C 1
ATOM 722 O O . LEU A 1 90 ? 11.025 1.465 -14.342 1.00 93.44 90 LEU A O 1
ATOM 726 N N . SER A 1 91 ? 9.711 3.239 -13.948 1.00 93.19 91 SER A N 1
ATOM 727 C CA . SER A 1 91 ? 9.422 3.507 -15.364 1.00 93.19 91 SER A CA 1
ATOM 728 C C . SER A 1 91 ? 10.670 3.928 -16.126 1.00 93.19 91 SER A C 1
ATOM 730 O O . SER A 1 91 ? 10.883 3.491 -17.258 1.00 93.19 91 SER A O 1
ATOM 732 N N . VAL A 1 92 ? 11.511 4.752 -15.501 1.00 92.31 92 VAL A N 1
ATOM 733 C CA . VAL A 1 92 ? 12.803 5.152 -16.063 1.00 92.31 92 VAL A CA 1
ATOM 734 C C . VAL A 1 92 ? 13.748 3.955 -16.159 1.00 92.31 92 VAL A C 1
ATOM 736 O O . VAL A 1 92 ? 14.404 3.788 -17.187 1.00 92.31 92 VAL A O 1
ATOM 739 N N . ASP A 1 93 ? 13.807 3.101 -15.137 1.00 91.88 93 ASP A N 1
ATOM 740 C CA . ASP A 1 93 ? 14.683 1.925 -15.141 1.00 91.88 93 ASP A CA 1
ATOM 741 C C . ASP A 1 93 ? 14.273 0.906 -16.220 1.00 91.88 93 ASP A C 1
ATOM 743 O O . ASP A 1 93 ? 15.126 0.438 -16.979 1.00 91.88 93 ASP A O 1
ATOM 747 N N . VAL A 1 94 ? 12.972 0.635 -16.376 1.00 91.38 94 VAL A N 1
ATOM 748 C CA . VAL A 1 94 ? 12.444 -0.185 -17.482 1.00 91.38 94 VAL A CA 1
ATOM 749 C C . VAL A 1 94 ? 12.796 0.427 -18.837 1.00 91.38 94 VAL A C 1
ATOM 751 O O . VAL A 1 94 ? 13.281 -0.284 -19.716 1.00 91.38 94 VAL A O 1
ATOM 754 N N . ALA A 1 95 ? 12.593 1.737 -19.016 1.00 90.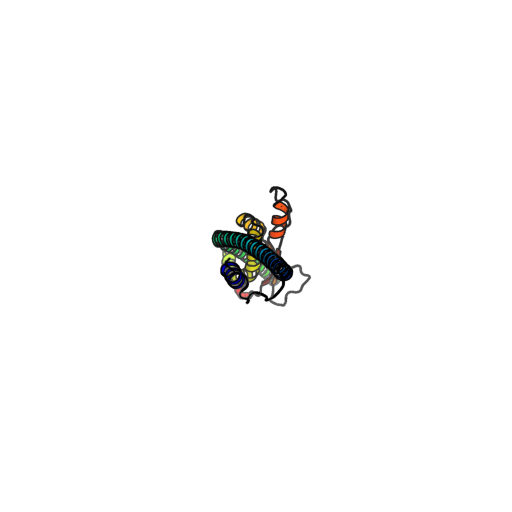56 95 ALA A N 1
ATOM 755 C CA . ALA A 1 95 ? 12.914 2.412 -20.272 1.00 90.56 95 ALA A CA 1
ATOM 756 C C . ALA A 1 95 ? 14.405 2.301 -20.614 1.00 90.56 95 ALA A C 1
ATOM 758 O O . ALA A 1 95 ? 14.753 2.000 -21.753 1.00 90.56 95 ALA A O 1
ATOM 759 N N . LYS A 1 96 ? 15.293 2.459 -19.626 1.00 88.81 96 LYS A N 1
ATOM 760 C CA . LYS A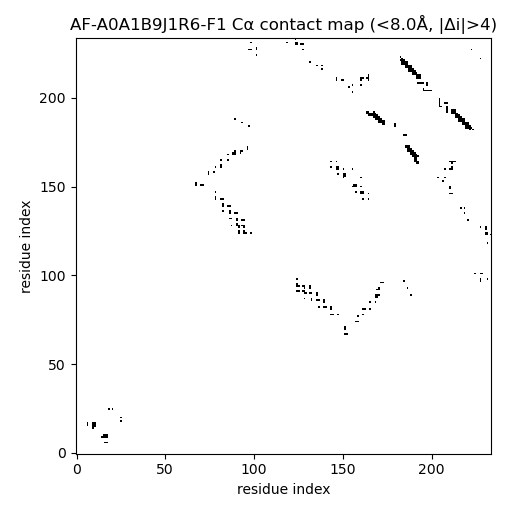 1 96 ? 16.740 2.271 -19.807 1.00 88.81 96 LYS A CA 1
ATOM 761 C C . LYS A 1 96 ? 17.087 0.848 -20.243 1.00 88.81 96 LYS A C 1
ATOM 763 O O . LYS A 1 96 ? 17.955 0.677 -21.102 1.00 88.81 96 LYS A O 1
ATOM 768 N N . LEU A 1 97 ? 16.440 -0.163 -19.664 1.00 88.44 97 LEU A N 1
ATOM 769 C CA . LEU A 1 97 ? 16.670 -1.561 -20.029 1.00 88.44 97 LEU A CA 1
ATOM 770 C C . LEU A 1 97 ? 16.142 -1.891 -21.434 1.00 88.44 97 LEU A C 1
ATOM 772 O O . LEU A 1 97 ? 16.881 -2.496 -22.210 1.00 88.44 97 LEU A O 1
ATOM 776 N N . ASP A 1 98 ? 14.935 -1.436 -21.795 1.00 86.50 98 ASP A N 1
ATOM 777 C CA . ASP A 1 98 ? 14.361 -1.614 -23.142 1.00 86.50 98 ASP A CA 1
ATOM 778 C C . ASP A 1 98 ? 15.240 -0.930 -24.207 1.00 86.50 98 ASP A C 1
ATOM 780 O O . ASP A 1 98 ? 15.579 -1.546 -25.221 1.00 86.50 98 ASP A O 1
ATOM 784 N N . SER A 1 99 ? 15.691 0.301 -23.948 1.00 85.06 99 SER A N 1
ATOM 785 C CA . SER A 1 99 ? 16.611 1.037 -24.822 1.00 85.06 99 SER A CA 1
ATOM 786 C C . SER A 1 99 ? 17.944 0.307 -25.007 1.00 85.06 99 SER A C 1
ATOM 788 O O . SER A 1 99 ? 18.423 0.150 -26.132 1.00 85.06 99 SER A O 1
ATOM 790 N N . ARG A 1 100 ? 18.546 -0.185 -23.915 1.00 83.62 100 ARG A N 1
ATOM 791 C CA . ARG A 1 100 ? 19.811 -0.935 -23.967 1.00 83.62 100 ARG A CA 1
ATOM 792 C C . ARG A 1 100 ? 19.662 -2.242 -24.743 1.00 83.62 100 ARG A C 1
ATOM 794 O O . ARG A 1 100 ? 20.544 -2.578 -25.529 1.00 83.62 100 ARG A O 1
ATOM 801 N N . TYR A 1 101 ? 18.566 -2.968 -24.529 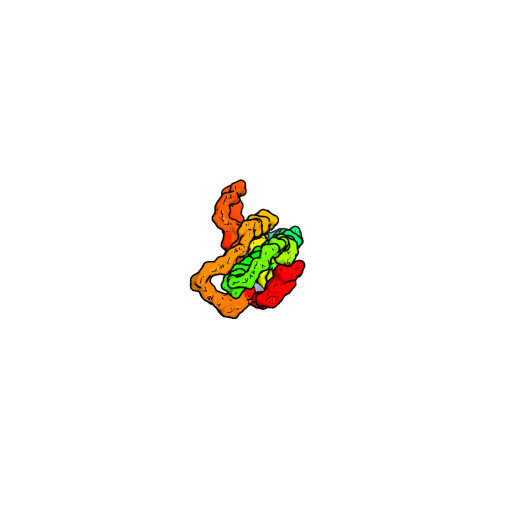1.00 79.62 101 TYR A N 1
ATOM 802 C CA . TYR A 1 101 ? 18.274 -4.189 -25.274 1.00 79.62 101 TYR A CA 1
ATOM 803 C C . TYR A 1 101 ? 18.219 -3.905 -26.778 1.00 79.62 101 TYR A C 1
ATOM 805 O O . TYR A 1 101 ? 18.920 -4.563 -27.544 1.00 79.62 101 TYR A O 1
ATOM 813 N N . PHE A 1 102 ? 17.458 -2.881 -27.180 1.00 78.50 102 PHE A N 1
ATOM 814 C CA . PHE A 1 102 ? 17.279 -2.513 -28.584 1.00 78.50 102 PHE A CA 1
ATOM 815 C C . PHE A 1 102 ? 18.600 -2.141 -29.277 1.00 78.50 102 PHE A C 1
ATOM 817 O O . PHE A 1 102 ? 18.889 -2.643 -30.368 1.00 78.50 102 PHE A O 1
ATOM 824 N N . LEU A 1 103 ? 19.433 -1.317 -28.630 1.00 78.25 103 LEU A N 1
ATOM 825 C CA . LEU A 1 103 ? 20.750 -0.932 -29.154 1.00 78.25 103 LEU A CA 1
ATOM 826 C C . LEU A 1 103 ? 21.661 -2.153 -29.352 1.00 78.25 103 LEU A C 1
ATOM 828 O O . LEU A 1 103 ? 22.241 -2.322 -30.425 1.00 78.25 103 LEU A O 1
ATOM 832 N N . ASN A 1 104 ? 21.713 -3.060 -28.372 1.00 75.56 104 ASN A N 1
ATOM 833 C CA . ASN A 1 104 ? 22.518 -4.281 -28.466 1.00 75.56 104 ASN A CA 1
ATOM 834 C C . ASN A 1 104 ? 22.054 -5.203 -29.610 1.00 75.56 104 ASN A C 1
ATOM 836 O O . ASN A 1 104 ? 22.885 -5.796 -30.307 1.00 75.56 104 ASN A O 1
ATOM 840 N N . THR A 1 105 ? 20.741 -5.327 -29.833 1.00 72.00 105 THR A N 1
ATOM 841 C CA . THR A 1 105 ? 20.188 -6.110 -30.952 1.00 72.00 105 THR A CA 1
ATOM 842 C C . THR A 1 105 ? 20.452 -5.468 -32.317 1.00 72.00 105 THR A C 1
ATOM 844 O O . THR A 1 105 ? 20.775 -6.181 -33.266 1.00 72.00 105 THR A O 1
ATOM 847 N N . GLN A 1 106 ? 20.400 -4.135 -32.433 1.00 67.81 106 GLN A N 1
ATOM 848 C CA . GLN A 1 106 ? 20.722 -3.454 -33.692 1.00 67.81 106 GLN A CA 1
ATOM 849 C C . GLN A 1 106 ? 22.212 -3.512 -34.037 1.00 67.81 106 GLN A C 1
ATOM 851 O O . GLN A 1 106 ? 22.560 -3.716 -35.201 1.00 67.81 106 GLN A O 1
ATOM 856 N N . GLU A 1 107 ? 23.111 -3.359 -33.064 1.00 57.50 107 GLU A N 1
ATOM 857 C CA . GLU A 1 107 ? 24.555 -3.472 -33.309 1.00 57.50 107 GLU A CA 1
ATOM 858 C C . GLU A 1 107 ? 24.950 -4.888 -33.753 1.00 57.50 107 GLU A C 1
ATOM 860 O O . GLU A 1 107 ? 25.836 -5.066 -34.594 1.00 57.50 107 GLU A O 1
ATOM 865 N N . SER A 1 108 ? 24.252 -5.910 -33.251 1.00 54.59 108 SER A N 1
ATOM 866 C CA . SER A 1 108 ? 24.477 -7.301 -33.654 1.00 54.59 108 SER A CA 1
ATOM 867 C C . SER A 1 108 ? 23.888 -7.642 -35.030 1.00 54.59 108 SER A C 1
ATOM 869 O O . SER A 1 108 ? 24.477 -8.468 -35.734 1.00 54.59 108 SER A O 1
ATOM 871 N N . SER A 1 109 ? 22.822 -6.965 -35.479 1.00 52.19 109 SER A N 1
ATOM 872 C CA . SER A 1 109 ? 22.310 -7.068 -36.858 1.00 52.19 109 SER A CA 1
ATOM 873 C C . SER A 1 109 ? 23.065 -6.192 -37.870 1.00 52.19 109 SER A C 1
ATOM 875 O O . SER A 1 109 ? 23.012 -6.457 -39.070 1.00 52.19 109 SER A O 1
ATOM 877 N N . SER A 1 110 ? 23.797 -5.174 -37.405 1.00 46.53 110 SER A N 1
ATOM 878 C CA . SER A 1 110 ? 24.430 -4.137 -38.234 1.00 46.53 110 SER A CA 1
ATOM 879 C C . SER A 1 110 ? 25.960 -4.193 -38.173 1.00 46.53 110 SER A C 1
ATOM 881 O O . SER A 1 110 ? 26.629 -3.192 -37.926 1.00 46.53 110 SER A O 1
ATOM 883 N N . LYS A 1 111 ? 26.566 -5.350 -38.468 1.00 41.19 111 LYS A N 1
ATOM 884 C CA . LYS A 1 111 ? 28.008 -5.433 -38.785 1.00 41.19 111 LYS A CA 1
ATOM 885 C C . LYS A 1 111 ? 28.321 -4.852 -40.175 1.00 41.19 111 LYS A C 1
ATOM 887 O O . LYS A 1 111 ? 28.897 -5.530 -41.017 1.00 41.19 111 LYS A O 1
ATOM 892 N N . SER A 1 112 ? 27.959 -3.596 -40.423 1.00 38.88 112 SER A N 1
ATOM 893 C CA . SER A 1 112 ? 28.552 -2.753 -41.469 1.00 38.88 112 SER A CA 1
ATOM 894 C C . SER A 1 112 ? 28.031 -1.322 -41.334 1.00 38.88 112 SER A C 1
ATOM 896 O O . SER A 1 112 ? 26.980 -0.992 -41.874 1.00 38.88 112 SER A O 1
ATOM 898 N N . GLY A 1 113 ? 28.770 -0.454 -40.648 1.00 36.59 113 GLY A N 1
ATOM 899 C CA . GLY A 1 113 ? 28.492 0.980 -40.710 1.00 36.59 113 GLY A CA 1
ATOM 900 C C . GLY A 1 113 ? 28.864 1.724 -39.445 1.00 36.59 113 GLY A C 1
ATOM 901 O O . GLY A 1 113 ? 28.091 1.791 -38.503 1.00 36.59 113 GLY A O 1
ATOM 902 N N . SER A 1 114 ? 30.057 2.309 -39.466 1.00 46.81 114 SER A N 1
ATOM 903 C CA . SER A 1 114 ? 30.518 3.3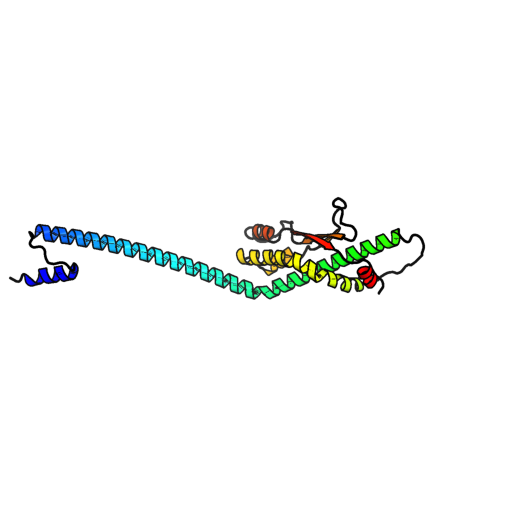43 -38.544 1.00 46.81 114 SER A CA 1
ATOM 904 C C . SER A 1 114 ? 29.442 4.411 -38.307 1.00 46.81 114 SER A C 1
ATOM 906 O O . SER A 1 114 ? 29.166 5.214 -39.197 1.00 46.81 114 SER A O 1
ATOM 908 N N . GLY A 1 115 ? 28.910 4.459 -37.089 1.00 38.75 115 GLY A N 1
ATOM 909 C CA . GLY A 1 115 ? 28.050 5.526 -36.595 1.00 38.75 115 GLY A CA 1
ATOM 910 C C . GLY A 1 115 ? 28.322 5.761 -35.117 1.00 38.75 115 GLY A C 1
ATOM 911 O O . GLY A 1 115 ? 27.564 5.322 -34.266 1.00 38.75 115 GLY A O 1
ATOM 912 N N . THR A 1 116 ? 29.427 6.438 -34.805 1.00 43.28 116 THR A N 1
ATOM 913 C CA . THR A 1 116 ? 29.680 7.032 -33.487 1.00 43.28 116 THR A CA 1
ATOM 914 C C . THR A 1 116 ? 28.681 8.164 -33.242 1.00 43.28 116 THR A C 1
ATOM 916 O O . THR A 1 116 ? 29.004 9.337 -33.423 1.00 43.28 116 THR A O 1
ATOM 919 N N . GLY A 1 117 ? 27.450 7.811 -32.882 1.00 42.66 117 GLY A N 1
ATOM 920 C CA . GLY A 1 117 ? 26.506 8.705 -32.227 1.00 42.66 117 GLY A CA 1
ATOM 921 C C . GLY A 1 117 ? 26.583 8.444 -30.732 1.00 42.66 117 GLY A C 1
ATOM 922 O O . GLY A 1 117 ? 26.070 7.435 -30.260 1.00 42.66 117 GLY A O 1
ATOM 923 N N . LEU A 1 118 ? 27.253 9.321 -29.982 1.00 43.84 118 LEU A N 1
ATOM 924 C CA . LEU A 1 118 ? 27.027 9.405 -28.542 1.00 43.84 118 LEU A CA 1
ATOM 925 C C . LEU A 1 118 ? 25.582 9.887 -28.350 1.00 43.84 118 LEU A C 1
ATOM 927 O O . LEU A 1 118 ? 25.328 11.088 -28.363 1.00 43.84 118 LEU A O 1
ATOM 931 N N . PHE A 1 119 ? 24.639 8.952 -28.242 1.00 48.59 119 PHE A N 1
ATOM 932 C CA . PHE A 1 119 ? 23.271 9.258 -27.839 1.00 48.59 119 PHE A CA 1
ATOM 933 C C . PHE A 1 119 ? 23.301 9.742 -26.388 1.00 48.59 119 PHE A C 1
ATOM 935 O O . PHE A 1 119 ? 23.836 9.066 -25.505 1.00 48.59 119 PHE A O 1
ATOM 942 N N . SER A 1 120 ? 22.772 10.939 -26.147 1.00 44.38 120 SER A N 1
ATOM 943 C CA . SER A 1 120 ? 22.664 11.538 -24.818 1.00 44.38 120 SER A CA 1
ATOM 944 C C . SER A 1 120 ? 21.515 10.867 -24.060 1.00 44.38 120 SER A C 1
ATOM 946 O O . SER A 1 120 ? 20.418 11.396 -23.933 1.00 44.38 120 SER A O 1
ATOM 948 N N . THR A 1 121 ? 21.773 9.662 -23.555 1.00 49.47 121 THR A N 1
ATOM 949 C CA . THR A 1 121 ? 20.782 8.731 -22.988 1.00 49.47 121 THR A CA 1
ATOM 950 C C . THR A 1 121 ? 20.072 9.190 -21.706 1.00 49.47 121 THR A C 1
ATOM 952 O O . THR A 1 121 ? 19.260 8.437 -21.171 1.00 49.47 121 THR A O 1
ATOM 955 N N . GLU A 1 122 ? 20.369 10.365 -21.151 1.00 51.22 122 GLU A N 1
ATOM 956 C CA . GLU A 1 122 ? 19.829 10.753 -19.839 1.00 51.22 122 GLU A CA 1
ATOM 957 C C . GLU A 1 122 ? 18.476 11.484 -19.905 1.00 51.22 122 GLU A C 1
ATOM 959 O O . GLU A 1 122 ? 17.619 11.183 -19.077 1.00 51.22 122 GLU A O 1
ATOM 964 N N . ASP A 1 123 ? 18.219 12.324 -20.917 1.00 48.84 123 ASP A N 1
ATOM 965 C CA . ASP A 1 123 ? 16.976 13.123 -20.999 1.00 48.84 123 ASP A CA 1
ATOM 966 C C . ASP A 1 123 ? 15.918 12.563 -21.977 1.00 48.84 123 ASP A C 1
ATOM 968 O O . ASP A 1 123 ? 14.714 12.697 -21.744 1.00 48.84 123 ASP A O 1
ATOM 972 N N . GLU A 1 124 ? 16.325 11.880 -23.052 1.00 52.62 124 GLU A N 1
ATOM 973 C CA . GLU A 1 124 ? 15.411 11.371 -24.096 1.00 52.62 124 GLU A CA 1
ATOM 974 C C . GLU A 1 124 ? 14.639 10.113 -23.660 1.00 52.62 124 GLU A C 1
ATOM 976 O O . GLU A 1 124 ? 13.459 9.945 -23.988 1.00 52.62 124 GLU A O 1
ATOM 981 N N . ASN A 1 125 ? 15.242 9.288 -22.796 1.00 59.66 125 ASN A N 1
ATOM 982 C CA . ASN A 1 125 ? 14.610 8.091 -22.225 1.00 59.66 125 ASN A CA 1
ATOM 983 C C . ASN A 1 125 ? 13.404 8.412 -21.319 1.00 59.66 125 ASN A C 1
ATOM 985 O O . ASN A 1 125 ? 12.590 7.530 -21.032 1.00 59.66 125 ASN A O 1
ATOM 989 N N . ASN A 1 126 ? 13.242 9.671 -20.896 1.00 65.00 126 ASN A N 1
ATOM 990 C CA . ASN A 1 126 ? 12.148 10.078 -20.020 1.00 65.00 126 ASN A CA 1
ATOM 991 C C . ASN A 1 126 ? 10.780 9.968 -20.721 1.00 65.00 126 ASN A C 1
ATOM 993 O O . ASN A 1 126 ? 9.808 9.537 -20.110 1.00 65.00 126 ASN A O 1
ATOM 997 N N . LYS A 1 127 ? 10.701 10.236 -22.034 1.00 83.75 127 LYS A N 1
ATOM 998 C CA . LYS A 1 127 ? 9.439 10.098 -22.792 1.00 83.75 127 LYS A CA 1
ATOM 999 C C . LYS A 1 127 ? 9.050 8.649 -23.053 1.00 83.75 127 LYS A C 1
ATOM 1001 O O . LYS A 1 127 ? 7.865 8.347 -23.154 1.00 83.75 127 LYS A O 1
ATOM 1006 N N . LEU A 1 128 ? 10.032 7.754 -23.166 1.00 88.50 128 LEU A N 1
ATOM 1007 C CA . LEU A 1 128 ? 9.767 6.322 -23.246 1.00 88.50 128 LEU A CA 1
ATOM 1008 C C . LEU A 1 128 ? 9.227 5.806 -21.899 1.00 88.50 128 LEU A C 1
ATOM 1010 O O . LEU A 1 128 ? 8.296 5.004 -21.885 1.00 88.50 128 LEU A O 1
ATOM 1014 N N . SER A 1 129 ? 9.731 6.341 -20.778 1.00 91.38 129 SER A N 1
ATOM 1015 C CA . SER A 1 129 ? 9.247 6.010 -19.429 1.00 91.38 129 SER A CA 1
ATOM 1016 C C . SER A 1 129 ? 7.745 6.268 -19.248 1.00 91.38 129 SER A C 1
ATOM 1018 O O . SER A 1 129 ? 7.054 5.461 -18.623 1.00 91.38 129 SER A O 1
ATOM 1020 N N . ASP A 1 130 ? 7.203 7.318 -19.875 1.00 91.62 130 ASP A N 1
ATOM 1021 C CA . ASP A 1 130 ? 5.779 7.666 -19.795 1.00 91.62 130 ASP A CA 1
ATOM 1022 C C . ASP A 1 130 ? 4.859 6.546 -20.292 1.00 91.62 130 ASP A C 1
ATOM 1024 O O . ASP A 1 130 ? 3.758 6.370 -19.763 1.00 91.62 130 ASP A O 1
ATOM 1028 N N . HIS A 1 131 ? 5.320 5.744 -21.258 1.00 92.38 131 HIS A N 1
ATOM 1029 C CA . HIS A 1 131 ? 4.557 4.605 -21.772 1.00 92.38 131 HIS A CA 1
ATOM 1030 C C . HIS A 1 131 ? 4.465 3.453 -20.766 1.00 92.38 131 HIS A C 1
ATOM 1032 O O . HIS A 1 131 ? 3.505 2.686 -20.811 1.00 92.38 131 HIS A O 1
ATOM 1038 N N . TYR A 1 132 ? 5.414 3.342 -19.832 1.00 92.56 132 TYR A N 1
ATOM 1039 C CA . TYR A 1 132 ? 5.412 2.299 -18.802 1.00 92.56 132 TYR A CA 1
ATOM 1040 C C . TYR A 1 132 ? 4.715 2.727 -17.507 1.00 92.56 132 TYR A C 1
ATOM 1042 O O . TYR A 1 132 ? 4.255 1.862 -16.757 1.00 92.56 132 TYR A O 1
ATOM 1050 N N . ARG A 1 133 ? 4.568 4.039 -17.254 1.00 93.69 133 ARG A N 1
ATOM 1051 C CA . ARG A 1 133 ? 4.004 4.581 -16.001 1.00 93.69 133 ARG A CA 1
ATOM 1052 C C . ARG A 1 133 ? 2.665 3.954 -15.622 1.00 93.69 133 ARG A C 1
ATOM 1054 O O . ARG A 1 133 ? 2.461 3.609 -14.462 1.00 93.69 133 ARG A O 1
ATOM 1061 N N . SER A 1 134 ? 1.742 3.804 -16.577 1.00 94.12 134 SER A N 1
ATOM 1062 C CA . SER A 1 134 ? 0.402 3.268 -16.288 1.00 94.12 134 SER A CA 1
ATOM 1063 C C . SER A 1 134 ? 0.440 1.809 -15.837 1.00 94.12 134 SER A C 1
ATOM 1065 O O . SER A 1 134 ? -0.273 1.438 -14.905 1.00 94.12 134 SER A O 1
ATOM 1067 N N . ASP A 1 135 ? 1.267 0.983 -16.472 1.00 92.88 135 ASP A N 1
ATOM 1068 C CA . ASP A 1 135 ? 1.330 -0.442 -16.158 1.00 92.88 135 ASP A CA 1
ATOM 1069 C C . ASP A 1 135 ? 2.146 -0.706 -14.894 1.00 92.88 135 ASP A C 1
ATOM 1071 O O . ASP A 1 135 ? 1.742 -1.518 -14.064 1.00 92.88 135 ASP A O 1
ATOM 1075 N N . ILE A 1 136 ? 3.223 0.050 -14.680 1.00 93.88 136 ILE A N 1
ATOM 1076 C CA . ILE A 1 136 ? 3.994 0.005 -13.434 1.00 93.88 136 ILE A CA 1
ATOM 1077 C C . ILE A 1 136 ? 3.142 0.474 -12.255 1.00 93.88 136 ILE A C 1
ATOM 1079 O O . ILE A 1 136 ? 3.161 -0.160 -11.203 1.00 93.88 136 ILE A O 1
ATOM 1083 N N . ARG A 1 137 ? 2.325 1.519 -12.429 1.00 95.12 137 ARG A N 1
ATOM 1084 C CA . ARG A 1 137 ? 1.389 1.977 -11.395 1.00 95.12 137 ARG A CA 1
ATOM 1085 C C . ARG A 1 137 ? 0.444 0.865 -10.938 1.00 95.12 137 ARG A C 1
ATOM 1087 O O . ARG A 1 137 ? 0.334 0.611 -9.745 1.00 95.12 137 ARG A O 1
ATOM 1094 N N . LYS A 1 138 ? -0.163 0.128 -11.874 1.00 92.75 138 LYS A N 1
ATOM 1095 C CA . LYS A 1 138 ? -1.049 -1.011 -11.550 1.00 92.75 138 LYS A CA 1
ATOM 1096 C C . LYS A 1 138 ? -0.348 -2.104 -10.738 1.00 92.75 138 LYS A C 1
ATOM 1098 O O . LYS A 1 138 ? -1.009 -2.798 -9.970 1.00 92.75 138 LYS A O 1
ATOM 1103 N N . LEU A 1 139 ? 0.960 -2.280 -10.934 1.00 90.50 139 LEU A N 1
ATOM 1104 C CA . LEU A 1 139 ? 1.763 -3.250 -10.191 1.00 90.50 139 LEU A CA 1
ATOM 1105 C C . LEU A 1 139 ? 2.099 -2.752 -8.782 1.00 90.50 139 LEU A C 1
ATOM 1107 O O . LEU A 1 139 ? 2.016 -3.513 -7.824 1.00 90.50 139 LEU A O 1
ATOM 1111 N N . VAL A 1 140 ? 2.477 -1.483 -8.661 1.00 92.75 140 VAL A N 1
ATOM 1112 C CA . VAL A 1 140 ? 3.054 -0.917 -7.437 1.00 92.75 140 VAL A CA 1
ATOM 1113 C C . VAL A 1 140 ? 1.990 -0.449 -6.442 1.00 92.75 140 V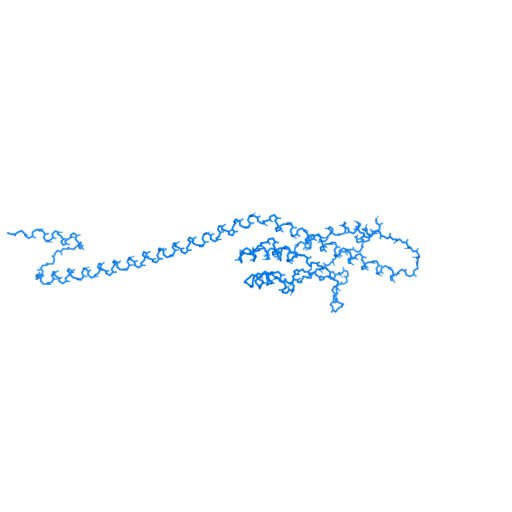AL A C 1
ATOM 1115 O O . VAL A 1 140 ? 2.182 -0.607 -5.236 1.00 92.75 140 VAL A O 1
ATOM 1118 N N . ASP A 1 141 ? 0.866 0.100 -6.913 1.00 93.50 141 ASP A N 1
ATOM 1119 C CA . ASP A 1 141 ? -0.110 0.784 -6.052 1.00 93.50 141 ASP A CA 1
ATOM 1120 C C . ASP A 1 141 ? -0.630 -0.108 -4.923 1.00 93.50 141 ASP A C 1
ATOM 1122 O O . ASP A 1 141 ? -0.673 0.325 -3.771 1.00 93.50 141 ASP A O 1
ATOM 1126 N N . ASN A 1 142 ? -0.966 -1.365 -5.235 1.00 90.94 142 ASN A N 1
ATOM 1127 C CA . ASN A 1 142 ? -1.486 -2.325 -4.258 1.00 90.94 142 ASN A CA 1
ATOM 1128 C C . ASN A 1 142 ? -0.460 -2.650 -3.166 1.00 90.94 142 ASN A C 1
ATOM 1130 O O . ASN A 1 142 ? -0.809 -2.753 -1.990 1.00 90.94 142 ASN A O 1
ATOM 1134 N N . GLU A 1 143 ? 0.808 -2.783 -3.542 1.00 92.56 143 GLU A N 1
ATOM 1135 C CA . GLU A 1 143 ? 1.876 -3.127 -2.610 1.00 92.56 143 GLU A CA 1
ATOM 1136 C C . GLU A 1 143 ? 2.197 -1.967 -1.666 1.00 92.56 143 GLU A C 1
ATOM 1138 O O . GLU A 1 143 ? 2.335 -2.163 -0.457 1.00 92.56 143 GLU A O 1
ATOM 1143 N N . ILE A 1 144 ? 2.245 -0.738 -2.184 1.00 93.38 144 ILE A N 1
ATOM 1144 C CA . ILE A 1 144 ? 2.470 0.452 -1.354 1.00 93.38 144 ILE A CA 1
ATOM 1145 C C . ILE A 1 144 ? 1.253 0.746 -0.473 1.00 93.38 144 ILE A C 1
ATOM 1147 O O . ILE A 1 144 ? 1.417 1.085 0.701 1.00 93.38 144 ILE A O 1
ATOM 1151 N N . GLN A 1 145 ? 0.037 0.528 -0.983 1.00 93.88 145 GLN A N 1
ATOM 1152 C CA . GLN A 1 145 ? -1.180 0.587 -0.174 1.00 93.88 145 GLN A CA 1
ATOM 1153 C C . GLN A 1 145 ? -1.137 -0.435 0.970 1.00 93.88 145 GLN A C 1
ATOM 1155 O O . GLN A 1 145 ? -1.565 -0.122 2.082 1.00 93.88 145 GLN A O 1
ATOM 1160 N N . SER A 1 146 ? -0.591 -1.634 0.735 1.00 93.81 146 SER A N 1
ATOM 1161 C CA . SER A 1 146 ? -0.399 -2.631 1.789 1.00 93.81 146 SER A CA 1
ATOM 1162 C C . SER A 1 146 ? 0.563 -2.135 2.868 1.00 93.81 146 SER A C 1
ATOM 1164 O O . SER A 1 146 ? 0.221 -2.223 4.043 1.00 93.81 146 SER A O 1
ATOM 1166 N N . ILE A 1 147 ? 1.724 -1.577 2.501 1.00 93.12 147 ILE A N 1
ATOM 1167 C CA . ILE A 1 147 ? 2.694 -1.013 3.465 1.00 93.12 147 ILE A CA 1
ATOM 1168 C C . ILE A 1 147 ? 2.037 0.082 4.308 1.00 93.12 147 ILE A C 1
ATOM 1170 O O . ILE A 1 147 ? 2.169 0.106 5.531 1.00 93.12 147 ILE A O 1
ATOM 1174 N N . TYR A 1 148 ? 1.300 0.972 3.650 1.00 94.12 148 TYR A N 1
ATOM 1175 C CA . TYR A 1 148 ? 0.577 2.064 4.285 1.00 94.12 148 TYR A CA 1
ATOM 1176 C C . TYR A 1 148 ? -0.482 1.575 5.283 1.00 94.12 148 TYR A C 1
ATOM 1178 O O . TYR A 1 148 ? -0.504 2.024 6.430 1.00 94.12 148 TYR A O 1
ATOM 1186 N N . ASN A 1 149 ? -1.331 0.629 4.871 1.00 93.00 149 ASN A N 1
ATOM 1187 C CA . ASN A 1 149 ? -2.372 0.067 5.729 1.00 93.00 149 ASN A CA 1
ATOM 1188 C C . ASN A 1 149 ? -1.753 -0.640 6.940 1.00 93.00 149 ASN A C 1
ATOM 1190 O O . ASN A 1 149 ? -2.167 -0.391 8.070 1.00 93.00 149 ASN A O 1
ATOM 1194 N N . SER A 1 150 ? -0.711 -1.448 6.721 1.00 92.56 150 SER A N 1
ATOM 1195 C CA . SER A 1 150 ? -0.003 -2.133 7.801 1.00 92.56 150 SER A CA 1
ATOM 1196 C C . SER A 1 150 ? 0.648 -1.149 8.774 1.00 92.56 150 SER A C 1
ATOM 1198 O O . SER A 1 150 ? 0.543 -1.328 9.984 1.00 92.56 150 SER A O 1
ATOM 1200 N N . ALA A 1 151 ? 1.254 -0.063 8.290 1.00 90.50 151 ALA A N 1
ATOM 1201 C CA . ALA A 1 151 ? 1.807 0.964 9.169 1.00 90.50 151 ALA A CA 1
ATOM 1202 C C . ALA A 1 151 ? 0.731 1.580 10.084 1.00 90.50 151 ALA A C 1
ATOM 1204 O O . ALA A 1 151 ? 0.968 1.758 11.277 1.00 90.50 151 ALA A O 1
ATOM 1205 N N . ILE A 1 152 ? -0.471 1.845 9.561 1.00 90.00 152 ILE A N 1
ATOM 1206 C CA . ILE A 1 152 ? -1.602 2.357 10.352 1.00 90.00 152 ILE A CA 1
ATOM 1207 C C . ILE A 1 152 ? -2.112 1.306 11.345 1.00 90.00 152 ILE A C 1
ATOM 1209 O O . ILE A 1 152 ? -2.371 1.634 12.506 1.00 90.00 152 ILE A O 1
ATOM 1213 N N . ASP A 1 153 ? -2.244 0.053 10.913 1.00 89.25 153 ASP A N 1
ATOM 1214 C CA . ASP A 1 153 ? -2.744 -1.044 11.744 1.00 89.25 153 ASP A CA 1
ATOM 1215 C C . ASP A 1 153 ? -1.825 -1.347 12.929 1.00 89.25 153 ASP A C 1
ATOM 1217 O O . ASP A 1 153 ? -2.314 -1.595 14.034 1.00 89.25 153 ASP A O 1
ATOM 1221 N N . HIS A 1 154 ? -0.514 -1.241 12.720 1.00 86.12 154 HIS A N 1
ATOM 1222 C CA . HIS A 1 154 ? 0.510 -1.424 13.747 1.00 86.12 154 HIS A CA 1
ATOM 1223 C C . HIS A 1 154 ? 0.910 -0.116 14.453 1.00 86.12 154 HIS A C 1
ATOM 1225 O O . HIS A 1 154 ? 1.822 -0.118 15.277 1.00 86.12 154 HIS A O 1
ATOM 1231 N N . ALA A 1 155 ? 0.227 0.999 14.163 1.00 84.12 155 ALA A N 1
ATOM 1232 C CA . ALA A 1 155 ? 0.506 2.329 14.712 1.00 84.12 155 ALA A CA 1
ATOM 1233 C C . ALA A 1 155 ? 1.976 2.783 14.562 1.00 84.12 155 ALA A C 1
ATOM 1235 O O . ALA A 1 155 ? 2.498 3.511 15.410 1.00 84.12 155 ALA A O 1
ATOM 1236 N N . LEU A 1 156 ? 2.630 2.370 13.475 1.00 85.38 156 LEU A N 1
ATOM 1237 C CA . LEU A 1 156 ? 3.995 2.755 13.131 1.00 85.38 156 LEU A CA 1
ATOM 1238 C C . LEU A 1 156 ? 4.037 4.116 12.416 1.00 85.38 156 LEU A C 1
ATOM 1240 O O . LEU A 1 156 ? 3.040 4.550 11.829 1.00 85.38 156 LEU A O 1
ATOM 1244 N N . PRO A 1 157 ? 5.200 4.794 12.392 1.00 86.62 157 PRO A N 1
ATOM 1245 C CA . PRO A 1 157 ? 5.380 6.001 11.593 1.00 86.62 157 PRO A CA 1
ATOM 1246 C C . PRO A 1 157 ? 5.218 5.701 10.091 1.00 86.62 157 PRO A C 1
ATOM 1248 O O . PRO A 1 157 ? 6.121 5.159 9.450 1.00 86.62 157 PRO A O 1
ATOM 1251 N N . VAL A 1 158 ? 4.068 6.078 9.519 1.00 89.75 158 VAL A N 1
ATOM 1252 C CA . VAL A 1 158 ? 3.700 5.803 8.114 1.00 89.75 158 VAL A CA 1
ATOM 1253 C C . VAL A 1 158 ? 4.769 6.296 7.141 1.00 89.75 158 VAL A C 1
ATOM 1255 O O . VAL A 1 158 ? 5.186 5.553 6.258 1.00 89.75 158 VAL A O 1
ATOM 1258 N N . GLN A 1 159 ? 5.281 7.512 7.348 1.00 89.19 159 GLN A N 1
ATOM 1259 C CA . GLN A 1 159 ? 6.324 8.089 6.500 1.00 89.19 159 GLN A CA 1
ATOM 1260 C C . GLN A 1 159 ? 7.605 7.245 6.475 1.00 89.19 159 GLN A C 1
ATOM 1262 O O . GLN A 1 159 ? 8.219 7.109 5.421 1.00 89.19 159 GLN A O 1
ATOM 1267 N N . VAL A 1 160 ? 8.003 6.676 7.618 1.00 88.31 160 VAL A N 1
ATOM 1268 C CA . VAL A 1 160 ? 9.195 5.820 7.717 1.00 88.31 160 VAL A CA 1
ATOM 1269 C C . VAL A 1 160 ? 8.950 4.504 6.986 1.00 88.31 160 VAL A C 1
ATOM 1271 O O . VAL A 1 160 ? 9.790 4.089 6.197 1.00 88.31 160 VAL A O 1
ATOM 1274 N N . CYS A 1 161 ? 7.778 3.890 7.181 1.00 90.81 161 CYS A N 1
ATOM 1275 C CA . CYS A 1 161 ? 7.415 2.643 6.505 1.00 90.81 161 CYS A CA 1
ATOM 1276 C C . CYS A 1 161 ? 7.391 2.817 4.980 1.00 90.81 161 CYS A C 1
ATOM 1278 O O . CYS A 1 161 ? 7.934 1.991 4.253 1.00 90.81 161 CYS A O 1
ATOM 1280 N N . LEU A 1 162 ? 6.802 3.913 4.492 1.00 92.38 162 LEU A N 1
ATOM 1281 C CA . LEU A 1 162 ? 6.756 4.227 3.064 1.00 92.38 162 LEU A CA 1
ATOM 1282 C C . LEU A 1 162 ? 8.144 4.535 2.490 1.00 92.38 162 LEU A C 1
ATOM 1284 O O . LEU A 1 162 ? 8.485 4.036 1.419 1.00 92.38 162 LEU A O 1
ATOM 1288 N N . TRP A 1 163 ? 8.964 5.313 3.201 1.00 91.25 163 TRP A N 1
ATOM 1289 C CA . TRP A 1 163 ? 10.337 5.607 2.791 1.00 91.25 163 TRP A CA 1
ATOM 1290 C C . TRP A 1 163 ? 11.165 4.329 2.661 1.00 91.25 163 TRP A C 1
ATOM 1292 O O . TRP A 1 163 ? 11.706 4.042 1.595 1.00 91.25 163 TRP A O 1
ATOM 1302 N N . GLU A 1 164 ? 11.217 3.521 3.716 1.00 88.56 164 GLU A N 1
ATOM 1303 C CA . GLU A 1 164 ? 12.003 2.285 3.746 1.00 88.56 164 GLU A CA 1
ATOM 1304 C C . GLU A 1 164 ? 11.461 1.239 2.768 1.00 88.56 164 GLU A C 1
ATOM 1306 O O . GLU A 1 164 ? 12.229 0.557 2.089 1.00 88.56 164 GLU A O 1
ATOM 1311 N N . GLY A 1 165 ? 10.138 1.188 2.605 1.00 90.25 165 GLY A N 1
ATOM 1312 C CA . GLY A 1 165 ? 9.468 0.345 1.625 1.00 90.25 165 GLY A CA 1
ATOM 1313 C C . GLY A 1 165 ? 9.783 0.702 0.170 1.00 90.25 165 GLY A C 1
ATOM 1314 O O . GLY A 1 165 ? 9.701 -0.164 -0.692 1.00 90.25 165 GLY A O 1
ATOM 1315 N N . THR A 1 166 ? 10.163 1.945 -0.138 1.00 91.06 166 THR A N 1
ATOM 1316 C CA . THR A 1 166 ? 10.328 2.413 -1.531 1.00 91.06 166 THR A CA 1
ATOM 1317 C C . THR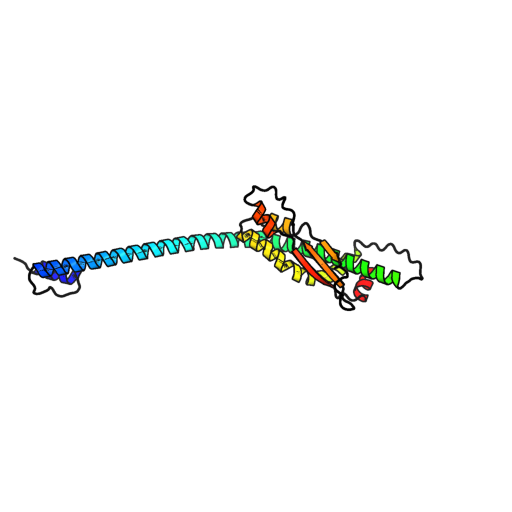 A 1 166 ? 11.761 2.798 -1.911 1.00 91.06 166 THR A C 1
ATOM 1319 O O . THR A 1 166 ? 12.096 2.792 -3.101 1.00 91.06 166 THR A O 1
ATOM 1322 N N . ARG A 1 167 ? 12.635 3.098 -0.937 1.00 86.50 167 ARG A N 1
ATOM 1323 C CA . ARG A 1 167 ? 13.979 3.663 -1.169 1.00 86.50 167 ARG A CA 1
ATOM 1324 C C . ARG A 1 167 ? 14.873 2.777 -2.038 1.00 86.50 167 ARG A C 1
ATOM 1326 O O . ARG A 1 167 ? 15.508 3.276 -2.968 1.00 86.50 167 ARG A O 1
ATOM 1333 N N . LEU A 1 168 ? 14.931 1.476 -1.750 1.00 86.44 168 LEU A N 1
ATOM 1334 C CA . LEU A 1 168 ? 15.835 0.513 -2.405 1.00 86.44 168 LEU A CA 1
ATOM 1335 C C . LEU A 1 168 ? 15.226 -0.146 -3.654 1.00 86.44 168 LEU A C 1
ATOM 1337 O O . LEU A 1 168 ? 15.442 -1.320 -3.942 1.00 86.44 168 LEU A O 1
ATOM 1341 N N . SER A 1 169 ? 14.456 0.629 -4.410 1.00 90.38 169 SER A N 1
ATOM 1342 C CA . SER A 1 169 ? 13.835 0.175 -5.651 1.00 90.38 169 SER A CA 1
ATOM 1343 C C . SER A 1 169 ? 14.826 0.055 -6.812 1.00 90.38 169 SER A C 1
ATOM 1345 O O . SER A 1 169 ? 15.700 0.911 -6.959 1.00 90.38 169 SER A O 1
ATOM 1347 N N . HIS A 1 170 ? 14.686 -0.980 -7.635 1.00 89.19 170 HIS A N 1
ATOM 1348 C CA . HIS A 1 170 ? 15.413 -1.145 -8.897 1.00 89.19 170 HIS A CA 1
ATOM 1349 C C . HIS A 1 170 ? 14.697 -2.149 -9.809 1.00 89.19 170 HIS A C 1
ATOM 1351 O O . HIS A 1 170 ? 13.805 -2.881 -9.371 1.00 89.19 170 HIS A O 1
ATOM 1357 N N . VAL A 1 171 ? 15.092 -2.164 -11.081 1.00 89.94 171 VAL A N 1
ATOM 1358 C CA . VAL A 1 171 ? 14.599 -3.108 -12.087 1.00 89.94 171 VAL A CA 1
ATOM 1359 C C . VAL A 1 171 ? 15.774 -3.873 -12.679 1.00 89.94 171 VAL A C 1
ATOM 1361 O O . VAL A 1 171 ? 16.788 -3.275 -13.039 1.00 89.94 171 VAL A O 1
ATOM 1364 N N . GLU A 1 172 ? 15.615 -5.183 -12.822 1.00 89.94 172 GLU A N 1
ATOM 1365 C CA . GLU A 1 172 ? 16.584 -6.071 -13.460 1.00 89.94 172 GLU A CA 1
ATOM 1366 C C . GLU A 1 172 ? 15.933 -6.831 -14.620 1.00 89.94 172 GLU A C 1
ATOM 1368 O O . GLU A 1 172 ? 14.726 -7.081 -14.639 1.00 89.94 172 GLU A O 1
ATOM 1373 N N . SER A 1 173 ? 16.723 -7.186 -15.634 1.00 82.25 173 SER A N 1
ATOM 1374 C CA . SER A 1 173 ? 16.266 -8.089 -16.692 1.00 82.25 173 SER A CA 1
ATOM 1375 C C . SER A 1 173 ? 16.076 -9.489 -16.121 1.00 82.25 173 SER A C 1
ATOM 1377 O O . SER A 1 173 ? 16.971 -10.003 -15.452 1.00 82.25 173 SER A O 1
ATOM 1379 N N . PHE A 1 174 ? 14.937 -10.111 -16.419 1.00 76.19 174 PHE A N 1
ATOM 1380 C CA . PHE A 1 174 ? 14.631 -11.456 -15.939 1.00 76.19 174 PHE A CA 1
ATOM 1381 C C . PHE A 1 174 ? 15.700 -12.465 -16.422 1.00 76.19 174 PHE A C 1
ATOM 1383 O O . PHE A 1 174 ? 16.102 -12.377 -17.588 1.00 76.19 174 PHE A O 1
ATOM 1390 N N . PRO A 1 175 ? 16.167 -13.412 -15.582 1.00 58.47 175 PRO A N 1
ATOM 1391 C CA . PRO A 1 175 ? 17.158 -14.410 -15.989 1.00 58.47 175 PRO A CA 1
ATOM 1392 C C . PRO A 1 175 ? 16.685 -15.220 -17.206 1.00 58.47 175 PRO A C 1
ATOM 1394 O O . PRO A 1 175 ? 15.499 -15.525 -17.341 1.00 58.47 175 PRO A O 1
ATOM 1397 N N . GLU A 1 176 ? 17.629 -15.580 -18.083 1.00 56.94 176 GLU A N 1
ATOM 1398 C CA . GLU A 1 176 ? 17.419 -16.215 -19.401 1.00 56.94 176 GLU A CA 1
ATOM 1399 C C . GLU A 1 176 ? 16.609 -17.536 -19.369 1.00 56.94 176 GLU A C 1
ATOM 1401 O O . GLU A 1 176 ? 16.177 -18.027 -20.412 1.00 56.94 176 GLU A O 1
ATOM 1406 N N . ASP A 1 177 ? 16.348 -18.091 -18.182 1.00 44.53 177 ASP A N 1
ATOM 1407 C CA . ASP A 1 177 ? 15.749 -19.412 -17.955 1.00 44.53 177 ASP A CA 1
ATOM 1408 C C . ASP A 1 177 ? 14.225 -19.494 -18.183 1.00 44.53 177 ASP A C 1
ATOM 1410 O O . ASP A 1 177 ? 13.652 -20.588 -18.177 1.00 44.53 177 ASP A O 1
ATOM 1414 N N . LEU A 1 178 ? 13.534 -18.371 -18.407 1.00 52.75 178 LEU A N 1
ATOM 1415 C CA . LEU A 1 178 ? 12.110 -18.350 -18.764 1.00 52.75 178 LEU A CA 1
ATOM 1416 C C . LEU A 1 178 ? 11.919 -17.606 -20.090 1.00 52.75 178 LEU A C 1
ATOM 1418 O O . LEU A 1 178 ? 11.936 -16.373 -20.089 1.00 52.75 178 LEU A O 1
ATOM 1422 N N . PRO A 1 179 ? 11.683 -18.309 -21.217 1.00 53.69 179 PRO A N 1
ATOM 1423 C CA . PRO A 1 179 ? 11.579 -17.653 -22.510 1.00 53.69 179 PRO A CA 1
ATOM 1424 C C . PRO A 1 179 ? 10.421 -16.653 -22.489 1.00 53.69 179 PRO A C 1
ATOM 1426 O O . PRO A 1 179 ? 9.255 -17.005 -22.256 1.00 53.69 179 PRO A O 1
ATOM 1429 N N . ALA A 1 180 ? 10.749 -15.382 -22.716 1.00 60.75 180 ALA A N 1
ATOM 1430 C CA . ALA A 1 180 ? 9.756 -14.397 -23.097 1.00 60.75 180 ALA A CA 1
ATOM 1431 C C . ALA A 1 180 ? 9.139 -14.830 -24.436 1.00 60.75 180 ALA A C 1
ATOM 1433 O O . ALA A 1 180 ? 9.792 -15.484 -25.255 1.00 60.75 180 ALA A O 1
ATOM 1434 N N . ARG A 1 181 ? 7.857 -14.520 -24.654 1.00 69.50 181 ARG A N 1
ATOM 1435 C CA . ARG A 1 181 ? 7.273 -14.729 -25.983 1.00 69.50 181 ARG A CA 1
ATOM 1436 C C . ARG A 1 181 ? 7.972 -13.796 -26.966 1.00 69.50 181 ARG A C 1
ATOM 1438 O O . ARG A 1 181 ? 8.469 -12.745 -26.573 1.00 69.50 181 ARG A O 1
ATOM 1445 N N . GLU A 1 182 ? 7.992 -14.177 -28.236 1.00 68.69 182 GLU A N 1
ATOM 1446 C CA . GLU A 1 182 ? 8.511 -13.316 -29.297 1.00 68.69 182 GLU A CA 1
ATOM 1447 C C . GLU A 1 182 ? 7.832 -11.934 -29.233 1.00 68.69 182 GLU A C 1
ATOM 1449 O O . GLU A 1 182 ? 6.604 -11.845 -29.158 1.00 68.69 182 GLU A O 1
ATOM 1454 N N . GLY A 1 183 ? 8.636 -10.868 -29.176 1.00 71.38 183 GLY A N 1
ATOM 1455 C CA . GLY A 1 183 ? 8.163 -9.488 -29.011 1.00 71.38 183 GLY A CA 1
ATOM 1456 C C . GLY A 1 183 ? 7.852 -9.043 -27.572 1.00 71.38 183 GLY A C 1
ATOM 1457 O O . GLY A 1 183 ? 7.419 -7.909 -27.379 1.00 71.38 183 GLY A O 1
ATOM 1458 N N . GLU A 1 184 ? 8.067 -9.883 -26.554 1.00 82.00 184 GLU A N 1
ATOM 1459 C CA . GLU A 1 184 ? 7.933 -9.510 -25.139 1.00 82.00 184 GLU A CA 1
ATOM 1460 C C . GLU A 1 184 ? 9.305 -9.430 -24.451 1.00 82.00 184 GLU A C 1
ATOM 1462 O O . GLU A 1 184 ? 10.200 -10.232 -24.714 1.00 82.00 184 GLU A O 1
ATOM 1467 N N . ARG A 1 185 ? 9.457 -8.496 -23.507 1.00 84.00 185 ARG A N 1
ATOM 1468 C CA . ARG A 1 185 ? 10.618 -8.402 -22.606 1.00 84.00 185 ARG A CA 1
ATOM 1469 C C . ARG A 1 185 ? 10.141 -8.467 -21.162 1.00 84.00 185 ARG A C 1
ATOM 1471 O O . ARG A 1 185 ? 9.119 -7.876 -20.820 1.00 84.00 185 ARG A O 1
ATOM 1478 N N . ARG A 1 186 ? 10.838 -9.225 -20.314 1.00 87.31 186 ARG A N 1
ATOM 1479 C CA . ARG A 1 186 ? 10.453 -9.434 -18.911 1.00 87.31 186 ARG A CA 1
ATOM 1480 C C . ARG A 1 186 ? 11.460 -8.797 -17.973 1.00 87.31 186 ARG A C 1
ATOM 1482 O O . ARG A 1 186 ? 12.667 -8.944 -18.155 1.00 87.31 186 ARG A O 1
ATOM 1489 N N . TYR A 1 187 ? 10.925 -8.148 -16.955 1.00 89.19 187 TYR A N 1
ATOM 1490 C CA . TYR A 1 187 ? 11.664 -7.404 -15.957 1.00 89.19 187 TYR A CA 1
ATOM 1491 C C . TYR A 1 187 ? 11.240 -7.834 -14.563 1.00 89.19 187 TYR A C 1
ATOM 1493 O O . TYR A 1 187 ? 10.057 -8.066 -14.301 1.00 89.19 187 TYR A O 1
ATOM 1501 N N . GLU A 1 188 ? 12.216 -7.946 -13.680 1.00 90.50 188 GLU A N 1
ATOM 1502 C CA . GLU A 1 188 ? 12.006 -8.117 -12.255 1.00 90.50 188 GLU A CA 1
ATOM 1503 C C . GLU A 1 188 ? 12.129 -6.751 -11.588 1.00 90.50 188 GLU A C 1
ATOM 1505 O O . GLU A 1 188 ? 13.138 -6.064 -11.716 1.00 90.50 188 GLU A O 1
ATOM 1510 N N . THR A 1 189 ? 11.071 -6.340 -10.907 1.00 89.56 189 THR A N 1
ATOM 1511 C CA . THR A 1 189 ? 10.985 -5.075 -10.192 1.00 89.56 189 THR A CA 1
ATOM 1512 C C . THR A 1 189 ? 11.077 -5.364 -8.706 1.00 89.56 189 THR A C 1
ATOM 1514 O O . THR A 1 189 ? 10.206 -6.037 -8.150 1.00 89.56 189 THR A O 1
ATOM 1517 N N . LEU A 1 190 ? 12.111 -4.840 -8.057 1.00 90.69 190 LEU A N 1
ATOM 1518 C CA . LEU A 1 190 ? 12.385 -5.070 -6.645 1.00 90.69 190 LEU A CA 1
ATOM 1519 C C . LEU A 1 190 ? 12.262 -3.762 -5.866 1.00 90.69 190 LEU A C 1
ATOM 1521 O O . LEU A 1 190 ? 12.722 -2.722 -6.331 1.00 90.69 190 LEU A O 1
ATOM 1525 N N . PHE A 1 191 ? 11.657 -3.803 -4.681 1.00 90.25 191 PHE A N 1
ATOM 1526 C CA . PHE A 1 191 ? 11.616 -2.693 -3.716 1.00 90.25 191 PHE A CA 1
ATOM 1527 C C . PHE A 1 191 ? 11.387 -3.224 -2.295 1.00 90.25 191 PHE A C 1
ATOM 1529 O O . PHE A 1 191 ? 11.094 -4.401 -2.118 1.00 90.25 191 PHE A O 1
ATOM 1536 N N . GLY A 1 192 ? 11.536 -2.381 -1.275 1.00 86.56 192 GLY A N 1
ATOM 1537 C CA . GLY A 1 192 ? 11.573 -2.790 0.132 1.00 86.56 192 GLY A CA 1
ATOM 1538 C C . GLY A 1 192 ? 12.983 -3.138 0.613 1.00 86.56 192 GLY A C 1
ATOM 1539 O O . GLY A 1 192 ? 13.967 -2.938 -0.101 1.00 86.56 192 GLY A O 1
ATOM 1540 N N . ASN A 1 193 ? 13.089 -3.629 1.843 1.00 81.12 193 ASN A N 1
ATOM 1541 C CA . ASN A 1 193 ? 14.354 -3.855 2.529 1.00 81.12 193 ASN A CA 1
ATOM 1542 C C . AS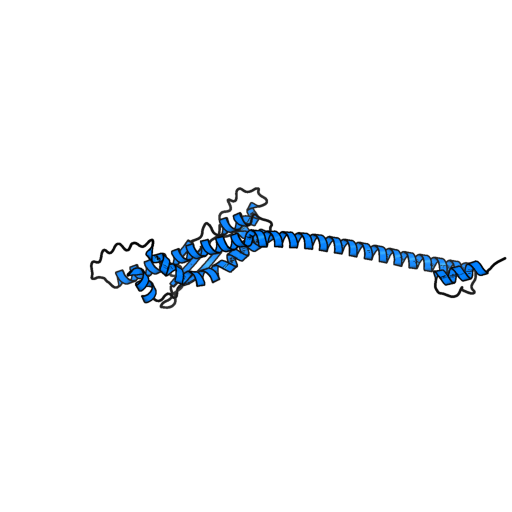N A 1 193 ? 14.348 -5.214 3.249 1.00 81.12 193 ASN A C 1
ATOM 1544 O O . ASN A 1 193 ? 13.473 -5.478 4.067 1.00 81.12 193 ASN A O 1
ATOM 1548 N N . ASP A 1 194 ? 15.329 -6.066 2.940 1.00 69.25 194 ASP A N 1
ATOM 1549 C CA . ASP A 1 194 ? 15.555 -7.351 3.627 1.00 69.25 194 ASP A CA 1
ATOM 1550 C C . ASP A 1 194 ? 16.609 -7.241 4.744 1.00 69.25 194 ASP A C 1
ATOM 1552 O O . ASP A 1 194 ? 16.863 -8.214 5.456 1.00 69.25 194 ASP A O 1
ATOM 1556 N N . VAL A 1 195 ? 17.260 -6.081 4.897 1.00 63.44 195 VAL A N 1
ATOM 1557 C CA . VAL A 1 195 ? 18.304 -5.885 5.906 1.00 63.44 195 VAL A CA 1
ATOM 1558 C C . VAL A 1 195 ? 17.650 -5.571 7.258 1.00 63.44 195 VAL A C 1
ATOM 1560 O O . VAL A 1 195 ? 16.911 -4.592 7.354 1.00 63.44 195 VAL A O 1
ATOM 1563 N N . PRO A 1 196 ? 17.934 -6.348 8.320 1.00 54.78 196 PRO A N 1
ATOM 1564 C CA . PRO A 1 196 ? 17.306 -6.185 9.633 1.00 54.78 196 PRO A CA 1
ATOM 1565 C C . PRO A 1 196 ? 17.802 -4.974 10.451 1.00 54.78 196 PRO A C 1
ATOM 1567 O O . PRO A 1 196 ? 17.431 -4.845 11.613 1.00 54.78 196 PRO A O 1
ATOM 1570 N N . ASP A 1 197 ? 18.591 -4.061 9.880 1.00 54.09 197 ASP A N 1
ATOM 1571 C CA . ASP A 1 197 ? 19.264 -2.978 10.618 1.00 54.09 197 ASP A CA 1
ATOM 1572 C C . ASP A 1 197 ? 18.372 -1.745 10.861 1.00 54.09 197 ASP A C 1
ATOM 1574 O O . ASP A 1 197 ? 18.787 -0.596 10.682 1.00 54.09 197 ASP A O 1
ATOM 1578 N N . PHE A 1 198 ? 17.134 -1.951 11.308 1.00 59.41 198 PHE A N 1
ATOM 1579 C CA . PHE A 1 198 ? 16.399 -0.865 11.947 1.00 59.41 198 PHE A CA 1
ATOM 1580 C C . PHE A 1 198 ? 16.919 -0.714 13.374 1.00 59.41 198 PHE A C 1
ATOM 1582 O O . PHE A 1 198 ? 16.448 -1.386 14.282 1.00 59.41 198 PHE A O 1
ATOM 1589 N N . ALA A 1 199 ? 17.879 0.193 13.574 1.00 51.81 199 ALA A N 1
ATOM 1590 C CA . ALA A 1 199 ? 18.368 0.615 14.892 1.00 51.81 199 ALA A CA 1
ATOM 1591 C C . ALA A 1 199 ? 17.331 1.471 15.659 1.00 51.81 199 ALA A C 1
ATOM 1593 O O . ALA A 1 199 ? 17.651 2.528 16.202 1.00 51.81 199 ALA A O 1
ATOM 1594 N N . MET A 1 200 ? 16.067 1.051 15.638 1.00 55.03 200 MET A N 1
ATOM 1595 C CA . MET A 1 200 ? 14.986 1.568 16.474 1.00 55.03 200 MET A CA 1
ATOM 1596 C C . MET A 1 200 ? 14.822 0.605 17.653 1.00 55.03 200 MET A C 1
ATOM 1598 O O . MET A 1 200 ? 15.039 -0.588 17.463 1.00 55.03 200 MET A O 1
ATOM 1602 N N . ASP A 1 201 ? 14.446 1.110 18.834 1.00 55.88 201 ASP A N 1
ATOM 1603 C CA . ASP A 1 201 ? 14.180 0.305 20.039 1.00 55.88 201 ASP A CA 1
ATOM 1604 C C . ASP A 1 201 ? 13.493 -1.034 19.693 1.00 55.88 201 ASP A C 1
ATOM 1606 O O . ASP A 1 201 ? 12.533 -1.055 18.913 1.00 55.88 201 ASP A O 1
ATOM 1610 N N . ASP A 1 202 ? 14.006 -2.132 20.261 1.00 56.16 202 ASP A N 1
ATOM 1611 C CA . ASP A 1 202 ? 13.775 -3.534 19.859 1.00 56.16 202 ASP A CA 1
ATOM 1612 C C . ASP A 1 202 ? 12.296 -3.933 19.619 1.00 56.16 202 ASP A C 1
ATOM 1614 O O . ASP A 1 202 ? 12.019 -4.856 18.849 1.00 56.16 202 ASP A O 1
ATOM 1618 N N . ASP A 1 203 ? 11.330 -3.217 20.205 1.00 62.41 203 ASP A N 1
ATOM 1619 C CA . ASP A 1 203 ? 9.890 -3.465 20.044 1.00 62.41 203 ASP A CA 1
ATOM 1620 C C . ASP A 1 203 ? 9.339 -3.088 18.650 1.00 62.41 203 ASP A C 1
ATOM 1622 O O . ASP A 1 203 ? 8.360 -3.681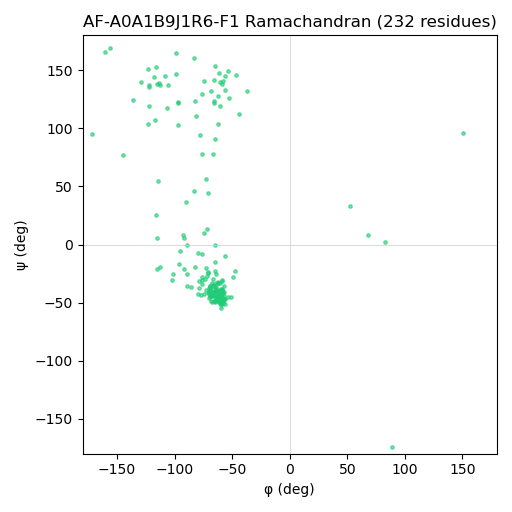 18.189 1.00 62.41 203 ASP A O 1
ATOM 1626 N N . TYR A 1 204 ? 9.953 -2.132 17.943 1.00 66.44 204 TYR A N 1
ATOM 1627 C CA . TYR A 1 204 ? 9.461 -1.652 16.639 1.00 66.44 204 TYR A CA 1
ATOM 1628 C C . TYR A 1 204 ? 10.222 -2.225 15.440 1.00 66.44 204 TYR A C 1
ATOM 1630 O O . TYR A 1 204 ? 9.658 -2.315 14.346 1.00 66.44 204 TYR A O 1
ATOM 1638 N N . GLY A 1 205 ? 11.483 -2.626 15.624 1.00 73.06 205 GLY A N 1
ATOM 1639 C CA . GLY A 1 205 ? 12.362 -3.047 14.528 1.00 73.06 205 GLY A CA 1
ATOM 1640 C C . GLY A 1 205 ? 11.872 -4.297 13.789 1.00 73.06 205 GLY A C 1
ATOM 1641 O O . GLY A 1 205 ? 11.911 -4.343 12.559 1.00 73.06 205 GLY A O 1
ATOM 1642 N N . SER A 1 206 ? 11.344 -5.284 14.520 1.00 78.81 206 SER A N 1
ATOM 1643 C CA . SER A 1 206 ? 10.850 -6.546 13.944 1.00 78.81 206 SER A CA 1
ATOM 1644 C C . SER A 1 206 ? 9.586 -6.353 13.097 1.00 78.81 206 SER A C 1
ATOM 1646 O O . SER A 1 206 ? 9.547 -6.779 11.944 1.00 78.81 206 SER A O 1
ATOM 1648 N N . THR A 1 207 ? 8.590 -5.641 13.631 1.00 85.31 207 THR A N 1
ATOM 1649 C CA . THR A 1 207 ? 7.332 -5.339 12.925 1.00 85.31 207 THR A CA 1
ATOM 1650 C C . THR A 1 207 ? 7.580 -4.445 11.708 1.00 85.31 207 THR A C 1
ATOM 1652 O O . THR A 1 207 ? 7.014 -4.672 10.640 1.00 85.31 207 THR A O 1
ATOM 1655 N N . LEU A 1 208 ? 8.456 -3.441 11.838 1.00 85.12 208 LEU A N 1
ATOM 1656 C CA . LEU A 1 208 ? 8.833 -2.581 10.717 1.00 85.12 208 LEU A CA 1
ATOM 1657 C C . LEU A 1 208 ? 9.491 -3.392 9.596 1.00 85.12 208 LEU A C 1
ATOM 1659 O O . LEU A 1 208 ? 9.083 -3.257 8.445 1.00 85.12 208 LEU A O 1
ATOM 1663 N N . SER A 1 209 ? 10.458 -4.251 9.936 1.00 85.31 209 SER A N 1
ATOM 1664 C CA . SER A 1 209 ? 11.150 -5.129 8.985 1.00 85.31 209 SER A CA 1
ATOM 1665 C C . SER A 1 209 ? 10.182 -6.048 8.236 1.00 85.31 209 SER A C 1
ATOM 1667 O O . SER A 1 209 ? 10.265 -6.176 7.016 1.00 85.31 209 SER A O 1
ATOM 1669 N N . GLU A 1 210 ? 9.195 -6.617 8.934 1.00 87.62 210 GLU A N 1
ATOM 1670 C CA . GLU A 1 210 ? 8.156 -7.434 8.303 1.00 87.62 210 GLU A CA 1
ATOM 1671 C C . GLU A 1 210 ? 7.310 -6.629 7.302 1.00 87.62 210 GLU A C 1
ATOM 1673 O O . GLU A 1 210 ? 7.068 -7.085 6.183 1.00 87.62 210 GLU A O 1
ATOM 1678 N N . ILE A 1 211 ? 6.909 -5.407 7.662 1.00 89.62 211 ILE A N 1
ATOM 1679 C CA . ILE A 1 211 ? 6.078 -4.541 6.814 1.00 89.62 211 ILE A CA 1
ATOM 1680 C C . ILE A 1 211 ? 6.827 -4.090 5.552 1.00 89.62 211 ILE A C 1
ATOM 1682 O O . ILE A 1 211 ? 6.273 -4.122 4.443 1.00 89.62 211 ILE A O 1
ATOM 1686 N N . VAL A 1 212 ? 8.088 -3.677 5.701 1.00 89.94 212 VAL A N 1
ATOM 1687 C CA . VAL A 1 212 ? 8.913 -3.112 4.615 1.00 89.94 212 VAL A CA 1
ATOM 1688 C C . VAL A 1 212 ? 9.755 -4.152 3.884 1.00 89.94 212 VAL A C 1
ATOM 1690 O O . VAL A 1 212 ? 10.558 -3.778 3.032 1.00 89.94 212 VAL A O 1
ATOM 1693 N N . LYS A 1 213 ? 9.548 -5.441 4.176 1.00 89.81 213 LYS A N 1
ATOM 1694 C CA . LYS A 1 213 ? 10.239 -6.568 3.547 1.00 89.81 213 LYS A CA 1
ATOM 1695 C C . LYS A 1 213 ? 10.294 -6.439 2.025 1.00 89.81 213 LYS A C 1
ATOM 1697 O O . LYS A 1 213 ? 9.351 -5.930 1.400 1.00 89.81 213 LYS A O 1
ATOM 1702 N N . ARG A 1 214 ? 11.388 -6.925 1.425 1.00 89.19 214 ARG A N 1
ATOM 1703 C CA . ARG A 1 214 ? 11.572 -6.881 -0.026 1.00 89.19 214 ARG A CA 1
ATOM 1704 C C . ARG A 1 214 ? 10.410 -7.562 -0.747 1.00 89.19 214 ARG A C 1
ATOM 1706 O O . ARG A 1 214 ? 9.997 -8.674 -0.415 1.00 89.19 214 ARG A O 1
ATOM 1713 N N . ARG A 1 215 ? 9.915 -6.870 -1.764 1.00 89.56 215 ARG A N 1
ATOM 1714 C CA . ARG A 1 215 ? 8.885 -7.289 -2.704 1.00 89.56 215 ARG A CA 1
ATOM 1715 C C . ARG A 1 215 ? 9.513 -7.430 -4.076 1.00 89.56 215 ARG A C 1
ATOM 1717 O O . ARG A 1 215 ? 10.306 -6.586 -4.489 1.00 89.56 215 ARG A O 1
ATOM 1724 N N . THR A 1 216 ? 9.109 -8.487 -4.762 1.00 91.44 216 THR A N 1
ATOM 1725 C CA . THR A 1 216 ? 9.524 -8.799 -6.123 1.00 91.44 216 THR A CA 1
ATOM 1726 C C . THR A 1 216 ? 8.277 -8.885 -6.986 1.00 91.44 216 THR A C 1
ATOM 1728 O O . THR A 1 216 ? 7.410 -9.724 -6.739 1.00 91.44 216 THR A O 1
ATOM 1731 N N . LEU A 1 217 ? 8.189 -8.034 -8.002 1.00 90.19 217 LEU A N 1
ATOM 1732 C CA . LEU A 1 217 ? 7.104 -8.023 -8.978 1.00 90.19 217 LEU A CA 1
ATOM 1733 C C . LEU A 1 217 ? 7.658 -8.308 -10.371 1.00 90.19 217 LEU A C 1
ATOM 1735 O O . LEU A 1 217 ? 8.744 -7.860 -10.720 1.00 90.19 217 LEU A O 1
ATOM 1739 N N . THR A 1 218 ? 6.898 -9.020 -11.195 1.00 90.00 218 THR A N 1
ATOM 1740 C CA . THR A 1 218 ? 7.260 -9.237 -12.600 1.00 90.00 218 THR A CA 1
ATOM 1741 C C . THR A 1 218 ? 6.534 -8.233 -13.484 1.00 90.00 218 THR A C 1
ATOM 1743 O O . THR A 1 218 ? 5.303 -8.191 -13.503 1.00 90.00 218 THR A O 1
ATOM 1746 N N . PHE A 1 219 ? 7.292 -7.461 -14.256 1.00 89.62 219 PHE A N 1
ATOM 1747 C CA . PHE A 1 219 ? 6.778 -6.578 -15.294 1.00 89.62 219 PHE A CA 1
ATOM 1748 C C . PHE A 1 219 ? 7.060 -7.171 -16.681 1.00 89.62 219 PHE A C 1
ATOM 1750 O O . PHE A 1 219 ? 8.142 -7.692 -16.949 1.00 89.62 219 PHE A O 1
ATOM 1757 N N . VAL A 1 220 ? 6.075 -7.110 -17.578 1.00 88.38 220 VAL A N 1
ATOM 1758 C CA . VAL A 1 220 ? 6.205 -7.590 -18.960 1.00 88.38 220 VAL A CA 1
ATOM 1759 C C . VAL A 1 220 ? 6.040 -6.404 -19.898 1.00 88.38 220 VAL A C 1
ATOM 1761 O O . VAL A 1 220 ? 4.930 -5.906 -20.085 1.00 88.38 220 VAL A O 1
ATOM 1764 N N . SER A 1 221 ? 7.141 -5.970 -20.506 1.00 86.94 221 SER A N 1
ATOM 1765 C CA . SER A 1 221 ? 7.118 -4.989 -21.583 1.00 86.94 221 SER A CA 1
ATOM 1766 C C . SER A 1 221 ? 6.656 -5.655 -22.875 1.00 86.94 221 SER A C 1
ATOM 1768 O O . SER A 1 221 ? 7.185 -6.685 -23.298 1.00 86.94 221 SER A O 1
ATOM 1770 N N . ARG A 1 222 ? 5.671 -5.028 -23.518 1.00 86.62 222 ARG A N 1
ATOM 1771 C CA . ARG A 1 222 ? 5.207 -5.340 -24.878 1.00 86.62 222 ARG A CA 1
ATOM 1772 C C . ARG A 1 222 ? 5.453 -4.171 -25.823 1.00 86.62 222 ARG A C 1
ATOM 1774 O O . ARG A 1 222 ? 4.696 -3.974 -26.770 1.00 86.62 222 ARG A O 1
ATOM 1781 N N . MET A 1 223 ? 6.444 -3.339 -25.500 1.00 88.25 223 MET A N 1
ATOM 1782 C CA . MET A 1 223 ? 6.673 -2.109 -26.239 1.00 88.25 223 MET A CA 1
ATOM 1783 C C . MET A 1 223 ? 7.111 -2.434 -27.669 1.00 88.25 223 MET A C 1
ATOM 1785 O O . MET A 1 223 ? 8.141 -3.104 -27.835 1.00 88.25 223 MET A O 1
ATOM 1789 N N . PRO A 1 224 ? 6.373 -1.958 -28.687 1.00 87.25 224 PRO A N 1
ATOM 1790 C CA . PRO A 1 224 ? 6.778 -2.121 -30.071 1.00 87.25 224 PRO A CA 1
ATOM 1791 C C . PRO A 1 224 ? 8.158 -1.499 -30.325 1.00 87.25 224 PRO A C 1
ATOM 1793 O O . PRO A 1 224 ? 8.487 -0.433 -29.797 1.00 87.25 224 PRO A O 1
ATOM 1796 N N . GLU A 1 225 ? 8.983 -2.169 -31.126 1.00 82.75 225 GLU A N 1
ATOM 1797 C CA . GLU A 1 225 ? 10.346 -1.716 -31.426 1.00 82.75 225 GLU A CA 1
ATOM 1798 C C . GLU A 1 225 ? 10.380 -0.370 -32.155 1.00 82.75 225 GLU A C 1
ATOM 1800 O O . GLU A 1 225 ? 11.281 0.430 -31.924 1.00 82.75 225 GLU A O 1
ATOM 1805 N N . ASP A 1 226 ? 9.386 -0.081 -32.994 1.00 83.44 226 ASP A N 1
ATOM 1806 C CA . ASP A 1 226 ? 9.234 1.204 -33.677 1.00 83.44 226 ASP A CA 1
ATOM 1807 C C . ASP A 1 226 ? 8.982 2.349 -32.692 1.00 83.44 226 ASP A C 1
ATOM 1809 O O . ASP A 1 226 ? 9.530 3.438 -32.872 1.00 83.44 226 ASP A O 1
ATOM 1813 N N . VAL A 1 227 ? 8.225 2.100 -31.619 1.00 85.44 227 VAL A N 1
ATOM 1814 C CA . VAL A 1 227 ? 8.017 3.080 -30.546 1.00 85.44 227 VAL A CA 1
ATOM 1815 C C . VAL A 1 227 ? 9.336 3.364 -29.835 1.00 85.44 227 VAL A C 1
ATOM 1817 O O . VAL A 1 227 ? 9.699 4.533 -29.705 1.00 85.44 227 VAL A O 1
ATOM 1820 N N . ILE A 1 228 ? 10.088 2.328 -29.448 1.00 83.69 228 ILE A N 1
ATOM 1821 C CA . ILE A 1 228 ? 11.411 2.486 -28.818 1.00 83.69 228 ILE A CA 1
ATOM 1822 C C . ILE A 1 228 ? 12.350 3.257 -29.746 1.00 83.69 228 ILE A C 1
ATOM 1824 O O . ILE A 1 228 ? 12.921 4.272 -29.355 1.00 83.69 228 ILE A O 1
ATOM 1828 N N . ASN A 1 229 ? 12.443 2.834 -31.004 1.00 81.12 229 ASN A N 1
ATOM 1829 C CA . ASN A 1 229 ? 13.288 3.464 -32.007 1.00 81.12 229 ASN A CA 1
ATOM 1830 C C . ASN A 1 229 ? 12.918 4.944 -32.224 1.00 81.12 229 ASN A C 1
ATOM 1832 O O . ASN A 1 229 ? 13.796 5.794 -32.331 1.00 81.12 229 ASN A O 1
ATOM 1836 N N . SER A 1 230 ? 11.625 5.287 -32.213 1.00 83.88 230 SER A N 1
ATOM 1837 C CA . SER A 1 230 ? 11.160 6.675 -32.362 1.00 83.88 230 SER A CA 1
ATOM 1838 C C . SER A 1 230 ? 11.569 7.606 -31.213 1.00 83.88 230 SER A C 1
ATOM 1840 O O . SER A 1 230 ? 11.594 8.825 -31.410 1.00 83.88 230 SER A O 1
ATOM 1842 N N . HIS A 1 231 ? 11.863 7.047 -30.033 1.00 82.56 231 HIS A N 1
ATOM 1843 C CA . HIS A 1 231 ? 12.368 7.777 -28.863 1.00 82.56 231 HIS A CA 1
ATOM 1844 C C . HIS A 1 231 ? 13.894 7.724 -28.738 1.00 82.56 231 HIS A C 1
ATOM 1846 O O . HIS A 1 231 ? 14.445 8.556 -28.033 1.00 82.56 231 HIS A O 1
ATOM 1852 N N . LEU A 1 232 ? 14.565 6.794 -29.426 1.00 74.19 232 LEU A N 1
ATOM 1853 C CA . LEU A 1 232 ? 16.029 6.709 -29.490 1.00 74.19 232 LEU A CA 1
ATOM 1854 C C . LEU A 1 232 ? 16.646 7.517 -30.643 1.00 74.19 232 LEU A C 1
ATOM 1856 O O . LEU A 1 232 ? 17.811 7.881 -30.573 1.00 74.19 232 LEU A O 1
ATOM 1860 N N . GLN A 1 233 ? 15.901 7.759 -31.726 1.00 65.62 233 GLN A N 1
ATOM 1861 C CA . GLN A 1 233 ? 16.381 8.486 -32.914 1.00 65.62 233 GLN A CA 1
ATOM 1862 C C . GLN A 1 233 ? 16.185 10.011 -32.853 1.00 65.62 233 GLN A C 1
ATOM 1864 O O . GLN A 1 233 ? 16.496 10.698 -33.829 1.00 65.62 233 GLN A O 1
ATOM 1869 N N . LYS A 1 234 ? 15.612 10.536 -31.769 1.00 54.66 234 LYS A N 1
ATOM 1870 C CA . LYS A 1 234 ? 15.340 11.966 -31.575 1.00 54.66 234 LYS A CA 1
ATOM 1871 C C . LYS A 1 234 ? 16.308 12.544 -30.577 1.00 54.66 234 LYS A C 1
ATOM 1873 O O . LYS A 1 234 ? 16.740 13.687 -30.839 1.00 54.66 234 LYS A O 1
#

pLDDT: mean 79.49, std 15.96, range [36.59, 96.69]

Secondary structure (DSSP, 8-state):
--THHHHHHHHHHHSSPPPSS-HHHHHHHHHHHHHHHHHHHHHHHHHHHHHHHHHHHHHHHHHHHHHHHHHHHHHHHHHHHHHHHHHHHHHHHHHHHHHHHHHHHHHHH--S--------TTTTHHHHHHHHHHHHHHHHHHHHHHHHHHHHHTT--HHHHHHHHHHT-EEEEPPTTSPPPTT-EEEEEEES-------S-HHHHHHHHHHH--EEEEEEE---HHHHHHHH--

Solvent-accessible surface area (backbone atoms only — not comparable to full-atom values): 13323 Å² total; per-residue (Å²): 136,83,72,67,62,60,48,54,51,44,30,70,76,68,77,42,82,68,76,99,57,57,77,68,52,56,50,50,54,50,51,51,50,56,48,50,53,49,53,51,49,55,48,51,54,52,52,51,51,54,50,53,53,50,52,55,49,51,50,54,52,48,56,52,50,50,52,47,50,52,52,49,67,73,41,45,70,56,51,54,51,53,49,49,54,47,29,54,52,49,16,39,43,49,29,54,51,54,53,51,50,51,53,56,54,49,55,70,75,47,89,75,72,97,71,95,68,86,70,73,70,81,69,48,41,54,68,52,11,59,74,38,34,67,60,46,36,71,64,45,49,64,57,54,50,47,38,48,51,49,19,56,74,71,70,46,66,45,69,58,46,52,46,51,28,46,69,61,52,50,63,45,75,51,68,85,89,62,83,60,58,93,78,42,46,52,32,38,38,36,26,16,36,80,70,81,80,50,92,48,69,79,85,51,28,62,61,50,41,65,60,20,35,60,45,81,44,83,45,75,46,66,71,54,67,67,61,55,48,64,48,70,78,109

Organism: NCBI:txid1331196

Nearest PDB structures (foldseek):
  8k2c-assembly1_SY  TM=3.751E-01  e=8.184E+00  Homo sapiens
  6z1p-assembly1_Bf  TM=2.141E-01  e=8.184E+00  Tetrahymena thermophila SB210

Mean predicted aligned error: 13.22 Å

Foldseek 3Di:
DDPVPPQVVCCVLPVDGQDPDDPVVSVVVVVVVVVVVVVVVVVVVVVVVVVVVVVVVVVVVVVLVVQLVVLCVVCVVVLVVLLVVLLQQALLQVLVVVLVVLVVVVVVVDPDDDDPDPQPSPPLSSVSSVVCSVVSSVFVSVLSVQLQSLCSVVVHDSNVLSCQLRVPWHKDFDPPPDDDPVQKTKIKIKGFDQDQPPPDPPVVSVSSCVSRPMDIDMDMDNDDSVNSVVSRVD

Radius of gyration: 37.44 Å; Cα contacts (8 Å, |Δi|>4): 211; chains: 1; bounding box: 90×34×106 Å